Protein AF-0000000078798393 (afdb_homodimer)

Sequence (194 aa):
MDDMMKIHLLIDNERYPMTIRREDEQLYRDAAKQIDNKLNKYRSYYPDFSPARHWAMAALELAFENISMKDRNNTAPYQEKLKELTKEIEKQISNREMDDMMKIHLLIDNERYPMTIRREDEQLYRDAAKQIDNKLNKYRSYYPDFSPARHWAMAALELAFENISMKDRNNTAPYQEKLKELTKEIEKQISNRE

Solvent-accessible surface area (backbone atoms only — not comparable to full-atom values): 10490 Å² total; per-residue (Å²): 132,80,58,61,39,80,46,73,44,66,46,87,93,38,76,44,79,46,77,40,49,58,90,44,47,67,50,50,52,51,15,33,49,49,50,44,52,39,34,51,50,40,40,69,76,40,70,85,55,53,71,67,53,30,51,49,53,34,39,41,54,38,28,33,53,38,51,53,50,51,54,49,54,64,45,36,55,50,48,49,47,48,50,49,49,50,48,50,50,49,50,54,53,56,67,73,101,130,80,59,62,41,79,44,74,44,66,47,86,92,38,76,44,78,44,77,41,49,58,92,44,48,66,51,50,54,50,16,33,50,50,50,41,54,40,34,51,50,41,39,68,76,40,69,85,56,53,70,67,53,31,51,49,53,33,40,42,55,39,30,33,52,38,52,53,50,52,54,50,53,63,46,35,53,51,49,48,48,46,49,48,49,50,48,49,51,49,50,54,52,57,67,74,102

Radius of gyration: 22.03 Å; Cα contacts (8 Å, |Δi|>4): 167; chains: 2; bounding box: 60×67×40 Å

Foldseek 3Di:
DPQKDWDWAQAPNDTDIDIDGVVCVVVVNVVRVLLNVQLVVVCVVCVPDDSVVSNVRSVVVVVVVVVVVVVVVVCVVVVVVVVVVVVVVVVVVVVVD/DPQKDWDWAQAPNDTDIDIDGVVCVVVVNVVRVLLNVQLVVVCVVCVPDDSVVSNVRSVVVVVVVVVVVVVVVVCVVVVVVVVVVVVVVVVVVVVVD

Structure (mmCIF, N/CA/C/O backbone):
data_AF-0000000078798393-model_v1
#
loop_
_entity.id
_entity.type
_entity.pdbx_description
1 polymer 'Cell division protein ZapA'
#
loop_
_atom_site.group_PDB
_atom_site.id
_atom_site.type_symbol
_atom_site.label_atom_id
_atom_site.label_alt_id
_atom_site.label_comp_id
_atom_site.label_asym_id
_atom_site.label_entity_id
_atom_site.label_seq_id
_atom_site.pdbx_PDB_ins_code
_atom_site.Cartn_x
_atom_site.Cartn_y
_atom_site.Cartn_z
_atom_site.occupancy
_atom_site.B_iso_or_equiv
_atom_site.auth_seq_id
_atom_site.auth_comp_id
_atom_site.auth_asym_id
_atom_site.auth_atom_id
_atom_site.pdbx_PDB_model_num
ATOM 1 N N . MET A 1 1 ? 30.562 10.719 0.055 1 51.62 1 MET A N 1
ATOM 2 C CA . MET A 1 1 ? 30.344 9.367 0.57 1 51.62 1 MET A CA 1
ATOM 3 C C . MET A 1 1 ? 29.047 8.773 0.018 1 51.62 1 MET A C 1
ATOM 5 O O . MET A 1 1 ? 28.031 9.469 -0.076 1 51.62 1 MET A O 1
ATOM 9 N N . ASP A 1 2 ? 28.938 7.77 -0.915 1 65 2 ASP A N 1
ATOM 10 C CA . ASP A 1 2 ? 27.844 7.23 -1.727 1 65 2 ASP A CA 1
ATOM 11 C C . ASP A 1 2 ? 26.734 6.676 -0.848 1 65 2 ASP A C 1
ATOM 13 O O . ASP A 1 2 ? 26.922 5.68 -0.147 1 65 2 ASP A O 1
ATOM 17 N N . ASP A 1 3 ? 25.828 7.41 -0.351 1 89.38 3 ASP A N 1
ATOM 18 C CA . ASP A 1 3 ? 24.812 7.219 0.69 1 89.38 3 ASP A CA 1
ATOM 19 C C . ASP A 1 3 ? 23.797 6.164 0.275 1 89.38 3 ASP A C 1
ATOM 21 O O . ASP A 1 3 ? 22.781 5.98 0.95 1 89.38 3 ASP A O 1
ATOM 25 N N . MET A 1 4 ? 24.359 5.383 -0.864 1 91 4 MET A N 1
ATOM 26 C CA . MET A 1 4 ? 23.516 4.285 -1.309 1 91 4 MET A CA 1
ATOM 27 C C . MET A 1 4 ? 23.984 2.961 -0.711 1 91 4 MET A C 1
ATOM 29 O O . MET A 1 4 ? 25.172 2.75 -0.517 1 91 4 MET A O 1
ATOM 33 N N . MET A 1 5 ? 23.031 2.076 -0.391 1 94.94 5 MET A N 1
ATOM 34 C CA . MET A 1 5 ? 23.359 0.76 0.155 1 94.94 5 MET A CA 1
ATOM 35 C C . MET A 1 5 ? 22.453 -0.314 -0.442 1 94.94 5 MET A C 1
ATOM 37 O O . MET A 1 5 ? 21.297 -0.051 -0.758 1 94.94 5 MET A O 1
ATOM 41 N N . LYS A 1 6 ? 23.078 -1.476 -0.565 1 95.44 6 LYS A N 1
ATOM 42 C CA . LYS A 1 6 ? 22.312 -2.641 -0.986 1 95.44 6 LYS A CA 1
ATOM 43 C C . LYS A 1 6 ? 21.75 -3.391 0.216 1 95.44 6 LYS A C 1
ATOM 45 O O . LYS A 1 6 ? 22.453 -3.639 1.191 1 95.44 6 LYS A O 1
ATOM 50 N N . ILE A 1 7 ? 20.391 -3.691 0.136 1 96.31 7 ILE A N 1
ATOM 51 C CA . ILE A 1 7 ? 19.781 -4.465 1.21 1 96.31 7 ILE A CA 1
ATOM 52 C C . ILE A 1 7 ? 18.938 -5.59 0.619 1 96.31 7 ILE A C 1
ATOM 54 O O . ILE A 1 7 ? 18.672 -5.605 -0.585 1 96.31 7 ILE A O 1
ATOM 58 N N . HIS A 1 8 ? 18.688 -6.57 1.517 1 96.88 8 HIS A N 1
ATOM 59 C CA . HIS A 1 8 ? 17.75 -7.637 1.199 1 96.88 8 HIS A CA 1
ATOM 60 C C . HIS A 1 8 ? 16.516 -7.574 2.1 1 96.88 8 HIS A C 1
ATOM 62 O O . HIS A 1 8 ? 16.641 -7.691 3.322 1 96.88 8 HIS A O 1
ATOM 68 N N . LEU A 1 9 ? 15.367 -7.406 1.422 1 97.75 9 LEU A N 1
ATOM 69 C CA . LEU A 1 9 ? 14.125 -7.359 2.193 1 97.75 9 LEU A CA 1
ATOM 70 C C . LEU A 1 9 ? 13.414 -8.703 2.146 1 97.75 9 LEU A C 1
ATOM 72 O O . LEU A 1 9 ? 13.359 -9.352 1.098 1 97.75 9 LEU A O 1
ATOM 76 N N . LEU A 1 10 ? 12.992 -9.094 3.354 1 97.31 10 LEU A N 1
ATOM 77 C CA . LEU A 1 10 ? 12.164 -10.297 3.426 1 97.31 10 LEU A CA 1
ATOM 78 C C . LEU A 1 10 ? 10.688 -9.93 3.334 1 97.31 10 LEU A C 1
ATOM 80 O O . LEU A 1 10 ? 10.156 -9.242 4.207 1 97.31 10 LEU A O 1
ATOM 84 N N . ILE A 1 11 ? 10.062 -10.359 2.229 1 97.69 11 ILE A N 1
ATOM 85 C CA . ILE A 1 11 ? 8.633 -10.141 2.045 1 97.69 11 ILE A CA 1
ATOM 86 C C . ILE A 1 11 ? 7.953 -11.445 1.633 1 97.69 11 ILE A C 1
ATOM 88 O O . ILE A 1 11 ? 8.297 -12.031 0.604 1 97.69 11 ILE A O 1
ATOM 92 N N . ASP A 1 12 ? 6.922 -11.805 2.459 1 96.75 12 ASP A N 1
ATOM 93 C CA . ASP A 1 12 ? 6.184 -13.039 2.195 1 96.75 12 ASP A CA 1
ATOM 94 C C . ASP A 1 12 ? 7.133 -14.211 1.968 1 96.75 12 ASP A C 1
ATOM 96 O O . ASP A 1 12 ? 7.012 -14.93 0.975 1 96.75 12 ASP A O 1
ATOM 100 N N . ASN A 1 13 ? 8.125 -14.383 2.789 1 94 13 ASN A N 1
ATOM 101 C CA . ASN A 1 13 ? 9.062 -15.5 2.861 1 94 13 ASN A CA 1
ATOM 102 C C . ASN A 1 13 ? 10.008 -15.508 1.67 1 94 13 ASN A C 1
ATOM 104 O O . ASN A 1 13 ? 10.594 -16.547 1.347 1 94 13 ASN A O 1
ATOM 108 N N . GLU A 1 14 ? 10.133 -14.438 0.92 1 95.19 14 GLU A N 1
ATOM 109 C CA . GLU A 1 14 ? 11.062 -14.281 -0.189 1 95.19 14 GLU A CA 1
ATOM 110 C C . GLU A 1 14 ? 11.969 -13.07 0.019 1 95.19 14 GLU A C 1
ATOM 112 O O . GLU A 1 14 ? 11.523 -12.031 0.513 1 95.19 14 GLU A O 1
ATOM 117 N N . ARG A 1 15 ? 13.211 -13.258 -0.363 1 95.69 15 ARG A N 1
ATOM 118 C CA . ARG A 1 15 ? 14.18 -12.18 -0.212 1 95.69 15 ARG A CA 1
ATOM 119 C C . ARG A 1 15 ? 14.297 -11.359 -1.493 1 95.69 15 ARG A C 1
ATOM 121 O O . ARG A 1 15 ? 14.414 -11.914 -2.586 1 95.69 15 ARG A O 1
ATOM 128 N N . TYR A 1 16 ? 14.227 -10.031 -1.371 1 93.44 16 TYR A N 1
ATOM 129 C CA . TYR A 1 16 ? 14.289 -9.102 -2.492 1 93.44 16 TYR A CA 1
ATOM 130 C C . TYR A 1 16 ? 15.469 -8.148 -2.352 1 93.44 16 TYR A C 1
ATOM 132 O O . TYR A 1 16 ? 15.484 -7.301 -1.452 1 93.44 16 TYR A O 1
ATOM 140 N N . PRO A 1 17 ? 16.438 -8.305 -3.225 1 94.44 17 PRO A N 1
ATOM 141 C CA . PRO A 1 17 ? 17.547 -7.352 -3.188 1 94.44 17 PRO A CA 1
ATOM 142 C C . PRO A 1 17 ? 17.172 -5.992 -3.775 1 94.44 17 PRO A C 1
ATOM 144 O O . PRO A 1 17 ? 16.469 -5.926 -4.781 1 94.44 17 PRO A O 1
ATOM 147 N N . MET A 1 18 ? 17.562 -4.961 -2.98 1 93.88 18 MET A N 1
ATOM 148 C CA . MET A 1 18 ? 17.312 -3.627 -3.525 1 93.88 18 MET A CA 1
ATOM 149 C C . MET A 1 18 ? 18.375 -2.643 -3.037 1 93.88 18 MET A C 1
ATOM 151 O O . MET A 1 18 ? 18.969 -2.832 -1.97 1 93.88 18 MET A O 1
ATOM 155 N N . THR A 1 19 ? 18.672 -1.671 -3.932 1 95.31 19 THR A N 1
ATOM 156 C CA . THR A 1 19 ? 19.578 -0.583 -3.582 1 95.31 19 THR A CA 1
ATOM 157 C C . THR A 1 19 ? 18.797 0.642 -3.115 1 95.31 19 THR A C 1
ATOM 159 O O . THR A 1 19 ? 17.875 1.093 -3.795 1 95.31 19 THR A O 1
ATOM 162 N N . ILE A 1 20 ? 19.141 1.143 -1.922 1 94.31 20 ILE A N 1
ATOM 163 C CA . ILE A 1 20 ? 18.406 2.271 -1.36 1 94.31 20 ILE A CA 1
ATOM 164 C C . ILE A 1 20 ? 19.391 3.264 -0.737 1 94.31 20 ILE A C 1
ATOM 166 O O . ILE A 1 20 ? 20.578 2.971 -0.6 1 94.31 20 ILE A O 1
ATOM 170 N N . ARG A 1 21 ? 18.828 4.48 -0.421 1 94.5 21 ARG A N 1
ATOM 171 C CA . ARG A 1 21 ? 19.578 5.391 0.443 1 94.5 21 ARG A CA 1
ATOM 172 C C . ARG A 1 21 ? 19.625 4.867 1.874 1 94.5 21 ARG A C 1
ATOM 174 O O . ARG A 1 21 ? 18.625 4.359 2.393 1 94.5 21 ARG A O 1
ATOM 181 N N . ARG A 1 22 ? 20.734 5.035 2.471 1 94.94 22 ARG A N 1
ATOM 182 C CA . ARG A 1 22 ? 20.969 4.535 3.822 1 94.94 22 ARG A CA 1
ATOM 183 C C . ARG A 1 22 ? 19.953 5.117 4.801 1 94.94 22 ARG A C 1
ATOM 185 O O . ARG A 1 22 ? 19.5 4.426 5.715 1 94.94 22 ARG A O 1
ATOM 192 N N . GLU A 1 23 ? 19.562 6.363 4.602 1 91.62 23 GLU A N 1
ATOM 193 C CA . GLU A 1 23 ? 18.672 7.062 5.52 1 91.62 23 GLU A CA 1
ATOM 194 C C . GLU A 1 23 ? 17.25 6.508 5.434 1 91.62 23 GLU A C 1
ATOM 196 O O . GLU A 1 23 ? 16.438 6.711 6.34 1 91.62 23 GLU A O 1
ATOM 201 N N . ASP A 1 24 ? 17 5.66 4.379 1 94.12 24 ASP A N 1
ATOM 202 C CA . ASP A 1 24 ? 15.656 5.145 4.164 1 94.12 24 ASP A CA 1
ATOM 203 C C . ASP A 1 24 ? 15.539 3.695 4.633 1 94.12 24 ASP A C 1
ATOM 205 O O . ASP A 1 24 ? 14.461 3.098 4.562 1 94.12 24 ASP A O 1
ATOM 209 N N . GLU A 1 25 ? 16.609 3.145 5.109 1 95.75 25 GLU A N 1
ATOM 210 C CA . GLU A 1 25 ? 16.641 1.719 5.418 1 95.75 25 GLU A CA 1
ATOM 211 C C . GLU A 1 25 ? 15.523 1.337 6.391 1 95.75 25 GLU A C 1
ATOM 213 O O . GLU A 1 25 ? 14.797 0.367 6.164 1 95.75 25 GLU A O 1
ATOM 218 N N . GLN A 1 26 ? 15.422 2.115 7.477 1 95.94 26 GLN A N 1
ATOM 219 C CA . GLN A 1 26 ? 14.414 1.786 8.477 1 95.94 26 GLN A CA 1
ATOM 220 C C . GLN A 1 26 ? 13.008 1.867 7.895 1 95.94 26 GLN A C 1
ATOM 222 O O . GLN A 1 26 ? 12.148 1.041 8.211 1 95.94 26 GLN A O 1
ATOM 227 N N . LEU A 1 27 ? 12.75 2.811 7.016 1 95.44 27 LEU A N 1
ATOM 228 C CA . LEU A 1 27 ? 11.445 2.971 6.383 1 95.44 27 LEU A CA 1
ATOM 229 C C . LEU A 1 27 ? 11.109 1.761 5.52 1 95.44 27 LEU A C 1
ATOM 231 O O . LEU A 1 27 ? 9.977 1.271 5.543 1 95.44 27 LEU A O 1
ATOM 235 N N . TYR A 1 28 ? 12.047 1.197 4.801 1 97.06 28 TYR A N 1
ATOM 236 C CA . TYR A 1 28 ? 11.828 0.036 3.945 1 97.06 28 TYR A CA 1
ATOM 237 C C . TYR A 1 28 ? 11.578 -1.216 4.777 1 97.06 28 TYR A C 1
ATOM 239 O O . TYR A 1 28 ? 10.758 -2.059 4.414 1 97.06 28 TYR A O 1
ATOM 247 N N . ARG A 1 29 ? 12.297 -1.347 5.836 1 97.94 29 ARG A N 1
ATOM 248 C CA . ARG A 1 29 ? 12.109 -2.5 6.711 1 97.94 29 ARG A CA 1
ATOM 249 C C . ARG A 1 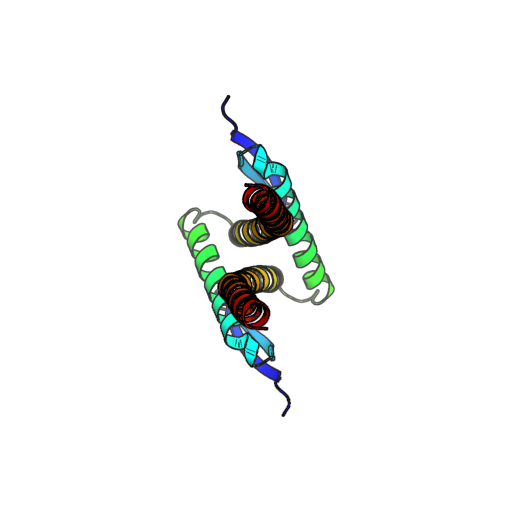29 ? 10.734 -2.465 7.375 1 97.94 29 ARG A C 1
ATOM 251 O O . ARG A 1 29 ? 10.07 -3.498 7.496 1 97.94 29 ARG A O 1
ATOM 258 N N . ASP A 1 30 ? 10.359 -1.293 7.762 1 97.62 30 ASP A N 1
ATOM 259 C CA . ASP A 1 30 ? 9.023 -1.128 8.336 1 97.62 30 ASP A CA 1
ATOM 260 C C . ASP A 1 30 ? 7.941 -1.411 7.293 1 97.62 30 ASP A C 1
ATOM 262 O O . ASP A 1 30 ? 6.898 -1.98 7.613 1 97.62 30 ASP A O 1
ATOM 266 N N . ALA A 1 31 ? 8.211 -0.95 6.109 1 97.81 31 ALA A N 1
ATOM 267 C CA . ALA A 1 31 ? 7.293 -1.21 5.008 1 97.81 31 ALA A CA 1
ATOM 268 C C . ALA A 1 31 ? 7.125 -2.709 4.773 1 97.81 31 ALA A C 1
ATOM 270 O O . ALA A 1 31 ? 6 -3.201 4.656 1 97.81 31 ALA A O 1
ATOM 271 N N . ALA A 1 32 ? 8.234 -3.436 4.719 1 98.19 32 ALA A N 1
ATOM 272 C CA . ALA A 1 32 ? 8.188 -4.883 4.535 1 98.19 32 ALA A CA 1
ATOM 273 C C . ALA A 1 32 ? 7.41 -5.555 5.66 1 98.19 32 ALA A C 1
ATOM 275 O O . ALA A 1 32 ? 6.594 -6.449 5.414 1 98.19 32 ALA A O 1
ATOM 276 N N . LYS A 1 33 ? 7.688 -5.094 6.836 1 97.94 33 LYS A N 1
ATOM 277 C CA . LYS A 1 33 ? 6.988 -5.633 8 1 97.94 33 LYS A CA 1
ATOM 278 C C . LYS A 1 33 ? 5.488 -5.379 7.902 1 97.94 33 LYS A C 1
ATOM 280 O O . LYS A 1 33 ? 4.684 -6.25 8.234 1 97.94 33 LYS A O 1
ATOM 285 N N . GLN A 1 34 ? 5.094 -4.215 7.504 1 98.19 34 GLN A N 1
ATOM 286 C CA . GLN A 1 34 ? 3.688 -3.865 7.352 1 98.19 34 GLN A CA 1
ATOM 287 C C . GLN A 1 34 ? 2.998 -4.781 6.344 1 98.19 34 GLN A C 1
ATOM 289 O O . GLN A 1 34 ? 1.862 -5.207 6.559 1 98.19 34 GLN A O 1
ATOM 294 N N . ILE A 1 35 ? 3.645 -5.012 5.262 1 98.75 35 ILE A N 1
ATOM 295 C CA . ILE A 1 35 ? 3.1 -5.902 4.242 1 98.75 35 ILE A CA 1
ATOM 296 C C . ILE A 1 35 ? 2.857 -7.285 4.84 1 98.75 35 ILE A C 1
ATOM 298 O O . ILE A 1 35 ? 1.772 -7.852 4.691 1 98.75 35 ILE A O 1
ATOM 302 N N . ASP A 1 36 ? 3.863 -7.809 5.547 1 98.31 36 ASP A N 1
ATOM 303 C CA . ASP A 1 36 ? 3.752 -9.133 6.145 1 98.31 36 ASP A CA 1
ATOM 304 C C . ASP A 1 36 ? 2.594 -9.195 7.137 1 98.31 36 ASP A C 1
ATOM 306 O O . ASP A 1 36 ? 1.848 -10.172 7.172 1 98.31 36 ASP A O 1
ATOM 310 N N . ASN A 1 37 ? 2.539 -8.18 7.934 1 98.25 37 ASN A N 1
ATOM 311 C CA . ASN A 1 37 ? 1.451 -8.117 8.906 1 98.25 37 ASN A CA 1
ATOM 312 C C . ASN A 1 37 ? 0.087 -8.164 8.227 1 98.25 37 ASN A C 1
ATOM 314 O O . ASN A 1 37 ? -0.8 -8.906 8.648 1 98.25 37 ASN A O 1
ATOM 318 N N . LYS A 1 38 ? -0.082 -7.383 7.156 1 97.94 38 LYS A N 1
ATOM 319 C CA . LYS A 1 38 ? -1.369 -7.301 6.473 1 97.94 38 LYS A CA 1
ATOM 320 C C . LYS A 1 38 ? -1.669 -8.586 5.711 1 97.94 38 LYS A C 1
ATOM 322 O O . LYS A 1 38 ? -2.805 -9.07 5.711 1 97.94 38 LYS A O 1
ATOM 327 N N . LEU A 1 39 ? -0.675 -9.125 5.051 1 98.5 39 LEU A N 1
ATOM 328 C CA . LEU A 1 39 ? -0.863 -10.398 4.371 1 98.5 39 LEU A CA 1
ATOM 329 C C . LEU A 1 39 ? -1.3 -11.477 5.355 1 98.5 39 LEU A C 1
ATOM 331 O O . LEU A 1 39 ? -2.252 -12.219 5.09 1 98.5 39 LEU A O 1
ATOM 335 N N . ASN A 1 40 ? -0.583 -11.594 6.465 1 98.19 40 ASN A N 1
ATOM 336 C CA . ASN A 1 40 ? -0.896 -12.609 7.465 1 98.19 40 ASN A CA 1
ATOM 337 C C . ASN A 1 40 ? -2.295 -12.414 8.047 1 98.19 40 ASN A C 1
ATOM 339 O O . ASN A 1 40 ? -2.992 -13.383 8.336 1 98.19 40 ASN A O 1
ATOM 343 N N . LYS A 1 41 ? -2.674 -11.172 8.258 1 97.88 41 LYS A N 1
ATOM 344 C CA . LYS A 1 41 ? -4.02 -10.844 8.719 1 97.88 41 LYS A CA 1
ATOM 345 C C . LYS A 1 41 ? -5.078 -11.422 7.781 1 97.88 41 LYS A C 1
ATOM 347 O O . LYS A 1 41 ? -6 -12.102 8.234 1 97.88 41 LYS A O 1
ATOM 352 N N . TYR A 1 42 ? -4.957 -11.18 6.52 1 97.44 42 TYR A N 1
ATOM 353 C CA . TYR A 1 42 ? -5.969 -11.602 5.559 1 97.44 42 TYR A CA 1
ATOM 354 C C . TYR A 1 42 ? -5.902 -13.109 5.328 1 97.44 42 TYR A C 1
ATOM 356 O O . TYR A 1 42 ? -6.93 -13.758 5.094 1 97.44 42 TYR A O 1
ATOM 364 N N . ARG A 1 43 ? -4.703 -13.695 5.438 1 98.06 43 ARG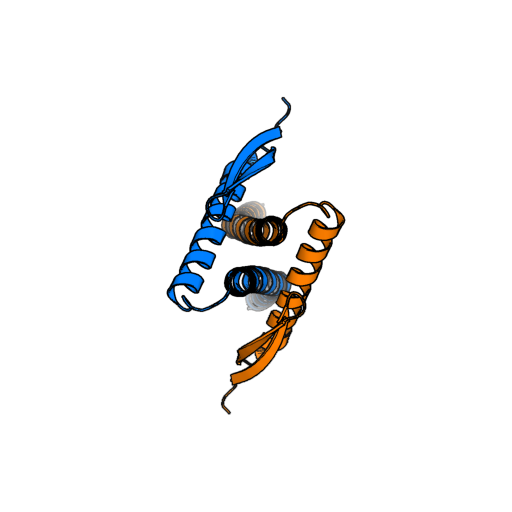 A N 1
ATOM 365 C CA . ARG A 1 43 ? -4.59 -15.148 5.391 1 98.06 43 ARG A CA 1
ATOM 366 C C . ARG A 1 43 ? -5.324 -15.797 6.562 1 98.06 43 ARG A C 1
ATOM 368 O O . ARG A 1 43 ? -5.93 -16.859 6.414 1 98.06 43 ARG A O 1
ATOM 375 N N . SER A 1 44 ? -5.227 -15.18 7.664 1 97.81 44 SER A N 1
ATOM 376 C CA . SER A 1 44 ? -5.887 -15.695 8.859 1 97.81 44 SER A CA 1
ATOM 377 C C . SER A 1 44 ? -7.402 -15.57 8.75 1 97.81 44 SER A C 1
ATOM 379 O O . SER A 1 44 ? -8.141 -16.469 9.18 1 97.81 44 SER A O 1
ATOM 381 N N . TYR A 1 45 ? -7.918 -14.469 8.18 1 95.25 45 TYR A N 1
ATOM 382 C CA . TYR A 1 45 ? -9.344 -14.211 8.062 1 95.25 45 TYR A CA 1
ATOM 383 C C . TYR A 1 45 ? -9.969 -15.055 6.953 1 95.25 45 TYR A C 1
ATOM 385 O O . TYR A 1 45 ? -11.117 -15.477 7.055 1 95.25 45 TYR A O 1
ATOM 393 N N . TYR A 1 46 ? -9.164 -15.195 5.957 1 96 46 TYR A N 1
ATOM 394 C CA . TYR A 1 46 ? -9.664 -15.859 4.762 1 96 46 TYR A CA 1
ATOM 395 C C . TYR A 1 46 ? -8.695 -16.938 4.285 1 96 46 TYR A C 1
ATOM 397 O O . TYR A 1 46 ? -8.133 -16.828 3.188 1 96 46 TYR A O 1
ATOM 405 N N . PRO A 1 47 ? -8.594 -18.047 5.098 1 96.94 47 PRO A N 1
ATOM 406 C CA . PRO A 1 47 ? -7.602 -19.078 4.77 1 96.94 47 PRO A CA 1
ATOM 407 C C . PRO A 1 47 ? -7.883 -19.766 3.436 1 96.94 47 PRO A C 1
ATOM 409 O O . PRO A 1 47 ? -6.973 -20.312 2.818 1 96.94 47 PRO A O 1
ATOM 412 N N . ASP A 1 48 ? -9.078 -19.703 2.906 1 96.88 48 ASP A N 1
ATOM 413 C CA . ASP A 1 48 ? -9.453 -20.438 1.701 1 96.88 48 ASP A CA 1
ATOM 414 C C . ASP A 1 48 ? -9.266 -19.562 0.455 1 96.88 48 ASP A C 1
ATOM 416 O O . ASP A 1 48 ? -9.438 -20.047 -0.668 1 96.88 48 ASP A O 1
ATOM 420 N N . PHE A 1 49 ? -8.93 -18.328 0.592 1 94.38 49 PHE A N 1
ATOM 421 C CA . PHE A 1 49 ? -8.695 -17.453 -0.548 1 94.38 49 PHE A CA 1
ATOM 422 C C . PHE A 1 49 ? -7.398 -17.812 -1.258 1 94.38 49 PHE A C 1
ATOM 424 O O . PHE A 1 49 ? -6.512 -18.438 -0.665 1 94.38 49 PHE A O 1
ATOM 431 N N . SER A 1 50 ? -7.348 -17.422 -2.488 1 96.12 50 SER A N 1
ATOM 432 C CA . SER A 1 50 ? -6.113 -17.578 -3.25 1 96.12 50 SER A CA 1
ATOM 433 C C . SER A 1 50 ? -5.051 -16.578 -2.801 1 96.12 50 SER A C 1
ATOM 435 O O . SER A 1 50 ? -5.375 -15.531 -2.236 1 96.12 50 SER A O 1
ATOM 437 N N . PRO A 1 51 ? -3.752 -16.844 -3.07 1 96 51 PRO A N 1
ATOM 438 C CA . PRO A 1 51 ? -2.686 -15.883 -2.768 1 96 51 PRO A CA 1
ATOM 439 C C . PRO A 1 51 ? -2.916 -14.516 -3.412 1 96 51 PRO A C 1
ATOM 441 O O . PRO A 1 51 ? -2.688 -13.484 -2.777 1 96 51 PRO A O 1
ATOM 444 N N . ALA A 1 52 ? -3.445 -14.617 -4.578 1 95.31 52 ALA A N 1
ATOM 445 C CA . ALA A 1 52 ? -3.717 -13.359 -5.277 1 95.31 52 ALA A CA 1
ATOM 446 C C . ALA A 1 52 ? -4.734 -12.516 -4.52 1 95.31 52 ALA A C 1
ATOM 448 O O . ALA A 1 52 ? -4.602 -11.289 -4.438 1 95.31 52 ALA A O 1
ATOM 449 N N . ARG A 1 53 ? -5.719 -13.125 -3.949 1 96.69 53 ARG A N 1
ATOM 450 C CA . ARG A 1 53 ? -6.746 -12.414 -3.199 1 96.69 53 ARG A CA 1
ATOM 451 C C . ARG A 1 53 ? -6.18 -11.828 -1.909 1 96.69 53 ARG A C 1
ATOM 453 O O . ARG A 1 53 ? -6.516 -10.703 -1.531 1 96.69 53 ARG A O 1
ATOM 460 N N . HIS A 1 54 ? -5.34 -12.594 -1.29 1 98 54 HIS A N 1
ATOM 461 C CA . HIS A 1 54 ? -4.695 -12.078 -0.089 1 98 54 HIS A CA 1
ATOM 462 C C . HIS A 1 54 ? -3.875 -10.828 -0.4 1 98 54 HIS A C 1
ATOM 464 O O . HIS A 1 54 ? -3.938 -9.844 0.335 1 98 54 HIS A O 1
ATOM 470 N N . TRP A 1 55 ? -3.076 -10.867 -1.482 1 98.38 55 TRP A N 1
ATOM 471 C CA . TRP A 1 55 ? -2.277 -9.719 -1.9 1 98.38 55 TRP A CA 1
ATOM 472 C C . TRP A 1 55 ? -3.168 -8.516 -2.217 1 98.38 55 TRP A C 1
ATOM 474 O O . TRP A 1 55 ? -2.865 -7.391 -1.822 1 98.38 55 TRP A O 1
ATOM 484 N N . ALA A 1 56 ? -4.293 -8.844 -2.895 1 98.12 56 ALA A N 1
ATOM 485 C CA . ALA A 1 56 ? -5.191 -7.766 -3.303 1 98.12 56 ALA A CA 1
ATOM 486 C C . ALA A 1 56 ? -5.785 -7.055 -2.088 1 98.12 56 ALA A C 1
ATOM 488 O O . ALA A 1 56 ? -5.848 -5.824 -2.049 1 98.12 56 ALA A O 1
ATOM 489 N N . MET A 1 57 ? -6.203 -7.828 -1.134 1 97.75 57 MET A N 1
ATOM 490 C CA . MET A 1 57 ? -6.809 -7.266 0.067 1 97.75 57 MET A CA 1
ATOM 491 C C . MET A 1 57 ? -5.793 -6.453 0.861 1 97.75 57 MET A C 1
ATOM 493 O O . MET A 1 57 ? -6.094 -5.352 1.322 1 97.75 57 MET A O 1
ATOM 497 N N . ALA A 1 58 ? -4.586 -6.973 1.023 1 98.38 58 ALA A N 1
ATOM 498 C CA . ALA A 1 58 ? -3.521 -6.25 1.716 1 98.38 58 ALA A CA 1
ATOM 499 C C . ALA A 1 58 ? -3.158 -4.965 0.978 1 98.38 58 ALA A C 1
ATOM 501 O O . ALA A 1 58 ? -3.018 -3.908 1.594 1 98.38 58 ALA A O 1
ATOM 502 N N . ALA A 1 59 ? -3.004 -5.086 -0.322 1 98.75 59 ALA A N 1
ATOM 503 C CA . ALA A 1 59 ? -2.67 -3.932 -1.153 1 98.75 59 ALA A CA 1
ATOM 504 C C . ALA A 1 59 ? -3.764 -2.869 -1.083 1 98.75 59 ALA A C 1
ATOM 506 O O . ALA A 1 59 ? -3.473 -1.672 -1.047 1 98.75 59 ALA A O 1
ATOM 507 N N . LEU A 1 60 ? -5.051 -3.309 -1.06 1 98.38 60 LEU A N 1
ATOM 508 C CA . LEU A 1 60 ? -6.168 -2.373 -0.977 1 98.38 60 LEU A CA 1
ATOM 509 C C . LEU A 1 60 ? -6.125 -1.59 0.33 1 98.38 60 LEU A C 1
ATOM 511 O O . LEU A 1 60 ? -6.355 -0.378 0.34 1 98.38 60 LEU A O 1
ATOM 515 N N . GLU A 1 61 ? -5.871 -2.301 1.385 1 97.88 61 GLU A N 1
ATOM 516 C CA . GLU A 1 61 ? -5.762 -1.611 2.668 1 97.88 61 GLU A CA 1
ATOM 517 C C . GLU A 1 61 ? -4.633 -0.584 2.645 1 97.88 61 GLU A C 1
ATOM 519 O O . GLU A 1 61 ? -4.797 0.536 3.133 1 97.88 61 GLU A O 1
ATOM 524 N N . LEU A 1 62 ? -3.455 -0.939 2.09 1 98.31 62 LEU A N 1
ATOM 525 C CA . LEU A 1 62 ? -2.316 -0.033 1.997 1 98.31 62 LEU A CA 1
ATOM 526 C C . LEU A 1 62 ? -2.65 1.173 1.126 1 98.31 62 LEU A C 1
ATOM 528 O O . LEU A 1 62 ? -2.355 2.312 1.495 1 98.31 62 LEU A O 1
ATOM 532 N N . ALA A 1 63 ? -3.24 0.945 -0.018 1 98.19 63 ALA A N 1
ATOM 533 C CA . ALA A 1 63 ? -3.578 2 -0.969 1 98.19 63 ALA A CA 1
ATOM 534 C C . ALA A 1 63 ? -4.633 2.939 -0.395 1 98.19 63 ALA A C 1
ATOM 536 O O . ALA A 1 63 ? -4.547 4.16 -0.56 1 98.19 63 ALA A O 1
ATOM 537 N N . PHE A 1 64 ? -5.625 2.365 0.278 1 97.5 64 PHE A N 1
ATOM 538 C CA . PHE A 1 64 ? -6.668 3.174 0.899 1 97.5 64 PHE A CA 1
ATOM 539 C C . PHE A 1 64 ? -6.074 4.105 1.95 1 97.5 64 PHE A C 1
ATOM 541 O O . PHE A 1 64 ? -6.426 5.285 2.012 1 97.5 64 PHE A O 1
ATOM 548 N N . GLU A 1 65 ? -5.152 3.586 2.768 1 95.81 65 GLU A N 1
ATOM 549 C CA . GLU A 1 65 ? -4.473 4.391 3.777 1 95.81 65 GLU A CA 1
ATOM 550 C C . GLU A 1 65 ? -3.697 5.539 3.137 1 95.81 65 GLU A C 1
ATOM 552 O O . GLU A 1 65 ? -3.732 6.668 3.627 1 95.81 65 GLU A O 1
ATOM 557 N N . ASN A 1 66 ? -3.002 5.219 2.08 1 94.69 66 ASN A N 1
ATOM 558 C CA . ASN A 1 66 ? -2.225 6.219 1.358 1 94.69 66 ASN A CA 1
ATOM 559 C C . ASN A 1 66 ? -3.105 7.359 0.854 1 94.69 66 ASN A C 1
ATOM 561 O O . ASN A 1 66 ? -2.805 8.531 1.087 1 94.69 66 ASN A O 1
ATOM 565 N N . ILE A 1 67 ? -4.207 7.016 0.201 1 94.25 67 ILE A N 1
ATOM 566 C CA . ILE A 1 67 ? -5.066 8 -0.45 1 94.25 67 ILE A CA 1
ATOM 567 C C . ILE A 1 67 ? -5.797 8.828 0.606 1 94.25 67 ILE A C 1
ATOM 569 O O . ILE A 1 67 ? -5.969 10.039 0.446 1 94.25 67 ILE A O 1
ATOM 573 N N . SER A 1 68 ? -6.246 8.125 1.651 1 92.31 68 SER A N 1
ATOM 574 C CA . SER A 1 68 ? -6.949 8.805 2.73 1 92.31 68 SER A CA 1
ATOM 575 C C . SER A 1 68 ? -6.055 9.844 3.404 1 92.31 68 SER A C 1
ATOM 577 O O . SER A 1 68 ? -6.508 10.938 3.734 1 92.31 68 SER A O 1
ATOM 579 N N . MET A 1 69 ? -4.773 9.555 3.564 1 89.5 69 MET A N 1
ATOM 580 C CA . MET A 1 69 ? -3.824 10.477 4.18 1 89.5 69 MET A CA 1
ATOM 581 C C . MET A 1 69 ? -3.543 11.656 3.264 1 89.5 69 MET A C 1
ATOM 583 O O . MET A 1 69 ? -3.412 12.789 3.729 1 89.5 69 MET A O 1
ATOM 587 N N . LYS A 1 70 ? -3.428 11.406 2.037 1 86.69 70 LYS A N 1
ATOM 588 C CA . LYS A 1 70 ? -3.195 12.477 1.073 1 86.69 70 LYS A CA 1
ATOM 589 C C . LYS A 1 70 ? -4.383 13.438 1.022 1 86.69 70 LYS A C 1
ATOM 591 O O . LYS A 1 70 ? -4.199 14.648 0.899 1 86.69 70 LYS A O 1
ATOM 596 N N . ASP A 1 71 ? -5.539 12.82 1.066 1 82.62 71 ASP A N 1
ATOM 597 C CA . ASP A 1 71 ? -6.766 13.617 1.057 1 82.62 71 ASP A CA 1
ATOM 598 C C . ASP A 1 71 ? -6.852 14.508 2.295 1 82.62 71 ASP A C 1
ATOM 600 O O . ASP A 1 71 ? -7.254 15.664 2.201 1 82.62 71 ASP A O 1
ATOM 604 N N . ARG A 1 72 ? -6.465 14.055 3.439 1 78.25 72 ARG A N 1
ATOM 605 C CA . ARG A 1 72 ? -6.473 14.797 4.695 1 78.25 72 ARG A CA 1
ATOM 606 C C . ARG A 1 72 ? -5.434 15.914 4.68 1 78.25 72 ARG A C 1
ATOM 608 O O . ARG A 1 72 ? -5.676 17 5.199 1 78.25 72 ARG A O 1
ATOM 615 N N . ASN A 1 73 ? -4.297 15.57 4.121 1 73 73 ASN A N 1
ATOM 616 C CA . ASN A 1 73 ? -3.227 16.562 4.043 1 73 73 ASN A CA 1
ATOM 617 C C . ASN A 1 73 ? -3.576 17.688 3.08 1 73 73 ASN A C 1
ATOM 619 O O . ASN A 1 73 ? -3.113 18.828 3.246 1 73 73 ASN A O 1
ATOM 623 N N . ASN A 1 74 ? -4.258 17.297 2.072 1 66.5 74 ASN A N 1
ATOM 624 C CA . ASN A 1 74 ? -4.715 18.312 1.138 1 66.5 74 ASN A CA 1
ATOM 625 C C . ASN A 1 74 ? -5.758 19.234 1.773 1 66.5 74 ASN A C 1
ATOM 627 O O . ASN A 1 74 ? -5.906 20.391 1.367 1 66.5 74 ASN A O 1
ATOM 631 N N . THR A 1 75 ? -6.441 18.656 2.658 1 59.91 75 THR A N 1
ATOM 632 C CA . THR A 1 75 ? -7.445 19.469 3.334 1 59.91 75 THR A CA 1
ATOM 633 C C . THR A 1 75 ? -6.836 20.203 4.523 1 59.91 75 THR A C 1
ATOM 635 O O . THR A 1 75 ? -7.395 21.188 5.004 1 59.91 75 THR A O 1
ATOM 638 N N . ALA A 1 76 ? -5.645 19.734 4.957 1 57.34 76 ALA A N 1
ATOM 639 C CA . ALA A 1 76 ? -4.953 20.281 6.117 1 57.34 76 ALA A CA 1
ATOM 640 C C . ALA A 1 76 ? -4.516 21.719 5.863 1 57.34 76 ALA A C 1
ATOM 642 O O . ALA A 1 76 ? -4.703 22.594 6.711 1 57.34 76 ALA A O 1
ATOM 643 N N . PRO A 1 77 ? -3.871 21.891 4.719 1 53.72 77 PRO A N 1
ATOM 644 C CA . PRO A 1 77 ? -3.561 23.312 4.512 1 53.72 77 PRO A CA 1
ATOM 645 C C . PRO A 1 77 ? -4.793 24.203 4.613 1 53.72 77 PRO A C 1
ATOM 647 O O . PRO A 1 77 ? -4.715 25.312 5.156 1 53.72 77 PRO A O 1
ATOM 650 N N . TYR A 1 78 ? -5.793 23.641 4.133 1 49.22 78 TYR A N 1
ATOM 651 C CA . TYR A 1 78 ? -7.031 24.422 4.211 1 49.22 78 TYR A CA 1
ATOM 652 C C . TYR A 1 78 ? -7.477 24.578 5.66 1 49.22 78 TYR A C 1
ATOM 654 O O . TYR A 1 78 ? -7.895 25.672 6.066 1 49.22 78 TYR A O 1
ATOM 662 N N . GLN A 1 79 ? -7.359 23.484 6.328 1 52.09 79 GLN A N 1
ATOM 663 C CA . GLN A 1 79 ? -7.707 23.609 7.738 1 52.09 79 GLN A CA 1
ATOM 664 C C . GLN A 1 79 ? -6.707 24.5 8.477 1 52.09 79 GLN A C 1
ATOM 666 O O . GLN A 1 79 ? -7.086 25.281 9.336 1 52.09 79 GLN A O 1
ATOM 671 N N . GLU A 1 80 ? -5.512 24.297 8.016 1 53.09 80 GLU A N 1
ATOM 672 C CA . GLU A 1 80 ? -4.488 25.156 8.602 1 53.09 80 GLU A CA 1
ATOM 673 C C . GLU A 1 80 ? -4.688 26.609 8.195 1 53.09 80 GLU A C 1
ATOM 675 O O . GLU A 1 80 ? -4.531 27.516 9.023 1 53.09 80 GLU A O 1
ATOM 680 N N . LYS A 1 81 ? -4.941 26.812 6.918 1 53.25 81 LYS A N 1
ATOM 681 C CA . LYS A 1 81 ? -5.242 28.156 6.465 1 53.25 81 LYS A CA 1
ATOM 682 C C . LYS A 1 81 ? -6.516 28.688 7.125 1 53.25 81 LYS A C 1
ATOM 684 O O . LYS A 1 81 ? -6.578 29.859 7.516 1 53.25 81 LYS A O 1
ATOM 689 N N . LEU A 1 82 ? -7.508 27.859 7.277 1 52.03 82 LEU A N 1
ATOM 690 C CA . LEU A 1 82 ? -8.734 28.234 7.969 1 52.03 82 LEU A CA 1
ATOM 691 C C . LEU A 1 82 ? -8.453 28.578 9.43 1 52.03 82 LEU A C 1
ATOM 693 O O . LEU A 1 82 ? -8.992 29.547 9.961 1 52.03 82 LEU A O 1
ATOM 697 N N . LYS A 1 83 ? -7.633 27.75 9.984 1 55.25 83 LYS A N 1
ATOM 698 C CA . LYS A 1 83 ? -7.211 28.031 11.359 1 55.25 83 LYS A CA 1
ATOM 699 C C . LYS A 1 83 ? -6.406 29.328 11.438 1 55.25 83 LYS A C 1
ATOM 701 O O . LYS A 1 83 ? -6.594 30.125 12.359 1 55.25 83 LYS A O 1
ATOM 706 N N . GLU A 1 84 ? -5.605 29.5 10.469 1 53.84 84 GLU A N 1
ATOM 707 C CA . GLU A 1 84 ? -4.844 30.75 10.406 1 53.84 84 GLU A CA 1
ATOM 708 C C . GLU A 1 84 ? -5.766 31.953 10.203 1 53.84 84 GLU A C 1
ATOM 710 O O . GLU A 1 84 ? -5.578 33 10.82 1 53.84 84 GLU A O 1
ATOM 715 N N . LEU A 1 85 ? -6.707 31.812 9.305 1 51.72 85 LEU A N 1
ATOM 716 C CA . LEU A 1 85 ? -7.688 32.844 9.031 1 51.72 85 LEU A CA 1
ATOM 717 C C . LEU A 1 85 ? -8.539 33.125 10.258 1 51.72 85 LEU A C 1
ATOM 719 O O . LEU A 1 85 ? -8.797 34.281 10.586 1 51.72 85 LEU A O 1
ATOM 723 N N . THR A 1 86 ? -8.969 32.062 10.828 1 54.38 86 THR A N 1
ATOM 724 C CA . THR A 1 86 ? -9.766 32.219 12.039 1 54.38 86 THR A CA 1
ATOM 725 C C . THR A 1 86 ? -8.961 32.938 13.133 1 54.38 86 THR A C 1
ATOM 727 O O . THR A 1 86 ? -9.477 33.781 13.836 1 54.38 86 THR A O 1
ATOM 730 N N . LYS A 1 87 ? -7.773 32.594 13.211 1 58 87 LYS A N 1
ATOM 731 C CA . LYS A 1 87 ? -6.875 33.219 14.172 1 58 87 LYS A CA 1
ATOM 732 C C . LYS A 1 87 ? -6.688 34.719 13.836 1 58 87 LYS A C 1
ATOM 734 O O . LYS A 1 87 ? -6.652 35.562 14.734 1 58 87 LYS A O 1
ATOM 739 N N . GLU A 1 88 ? -6.523 34.969 12.625 1 53.16 88 GLU A N 1
ATOM 740 C CA . GLU A 1 88 ? -6.387 36.344 12.18 1 53.16 88 GLU A CA 1
ATOM 741 C C . GLU A 1 88 ? -7.652 37.156 12.477 1 53.16 88 GLU A C 1
ATOM 743 O O . GLU A 1 88 ? -7.578 38.312 12.914 1 53.16 88 GLU A O 1
ATOM 748 N N . ILE A 1 89 ? -8.734 36.594 12.242 1 51.31 89 ILE A N 1
ATOM 749 C CA . ILE A 1 89 ? -10.023 37.219 12.5 1 51.31 89 ILE A CA 1
ATOM 750 C C . ILE A 1 89 ? -10.172 37.5 13.992 1 51.31 89 ILE A C 1
ATOM 752 O O . ILE A 1 89 ? -10.602 38.562 14.398 1 51.31 89 ILE A O 1
ATOM 756 N N . GLU A 1 90 ? -9.859 36.5 14.695 1 53.75 90 GLU A N 1
ATOM 757 C CA . GLU A 1 90 ? -9.93 36.625 16.141 1 53.75 90 GLU A CA 1
ATOM 758 C C . GLU A 1 90 ? -8.984 37.719 16.641 1 53.75 90 GLU A C 1
ATOM 760 O O . GLU A 1 90 ? -9.32 38.469 17.547 1 53.75 90 GLU A O 1
ATOM 765 N N . LYS A 1 91 ? -7.859 37.688 16.078 1 56.19 91 LYS A N 1
ATOM 766 C CA . LYS A 1 91 ? -6.883 38.75 16.391 1 56.19 91 LYS A CA 1
ATOM 767 C C . LYS A 1 91 ? -7.418 40.125 16.062 1 56.19 91 LYS A C 1
ATOM 769 O O . LYS A 1 91 ? -7.23 41.062 16.828 1 56.19 91 LYS A O 1
ATOM 774 N N . GLN A 1 92 ? -8.031 40.219 15.016 1 52.03 92 GLN A N 1
ATOM 775 C CA . GLN A 1 92 ? -8.578 41.5 14.586 1 52.03 92 GLN A CA 1
ATOM 776 C C . GLN A 1 92 ? -9.742 41.906 15.477 1 52.03 92 GLN A C 1
ATOM 778 O O . GLN A 1 92 ? -9.906 43.094 15.766 1 52.03 92 GLN A O 1
ATOM 783 N N . ILE A 1 93 ? -10.5 41 15.953 1 53.91 93 ILE A N 1
ATOM 784 C CA . ILE A 1 93 ? -11.641 41.281 16.828 1 53.91 93 ILE A CA 1
ATOM 785 C C . ILE A 1 93 ? -11.141 41.688 18.203 1 53.91 93 ILE A C 1
ATOM 787 O O . ILE A 1 93 ? -11.656 42.656 18.797 1 53.91 93 ILE A O 1
ATOM 791 N N . SER A 1 94 ? -10.211 41 18.625 1 56.84 94 SER A N 1
ATOM 792 C CA . SER A 1 94 ? -9.648 41.25 19.938 1 56.84 94 SER A CA 1
ATOM 793 C C . SER A 1 94 ? -8.961 42.625 19.984 1 56.84 94 SER A C 1
ATOM 795 O O . SER A 1 94 ? -8.961 43.312 21.016 1 56.84 94 SER A O 1
ATOM 797 N N . ASN A 1 95 ? -8.383 43.031 19 1 55.41 95 ASN A N 1
ATOM 798 C CA . ASN A 1 95 ? -7.727 44.344 18.938 1 55.41 95 ASN A CA 1
ATOM 799 C C . ASN A 1 95 ? -8.742 45.469 18.891 1 55.41 95 ASN A C 1
ATOM 801 O O . ASN A 1 95 ? -8.414 46.625 19.219 1 55.41 95 ASN A O 1
ATOM 805 N N . ARG A 1 96 ? -9.977 45.219 18.422 1 51.97 96 ARG A N 1
ATOM 806 C CA . ARG A 1 96 ? -11.008 46.25 18.328 1 51.97 96 ARG A CA 1
ATOM 807 C C . ARG A 1 96 ? -11.719 46.406 19.672 1 51.97 96 ARG A C 1
ATOM 809 O O . ARG A 1 96 ? -12.383 47.438 19.891 1 51.97 96 ARG A O 1
ATOM 816 N N . GLU A 1 97 ? -11.508 45.594 20.688 1 46.94 97 GLU A N 1
ATOM 817 C CA . GLU A 1 97 ? -12.016 45.938 22.016 1 46.94 97 GLU A CA 1
ATOM 818 C C . GLU A 1 97 ? -10.961 46.656 22.844 1 46.94 97 GLU A C 1
ATOM 820 O O . GLU A 1 97 ? -9.766 46.406 22.688 1 46.94 97 GLU A O 1
ATOM 825 N N . MET B 1 1 ? -30.406 7.066 7.906 1 51.53 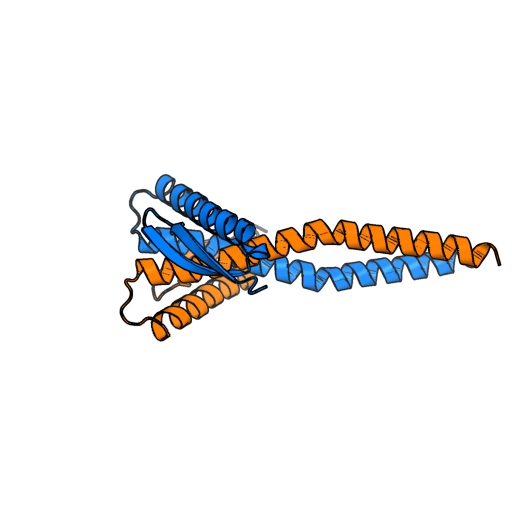1 MET B N 1
ATOM 826 C CA . MET B 1 1 ? -30.188 6.551 6.562 1 51.53 1 MET B CA 1
ATOM 827 C C . MET B 1 1 ? -28.875 5.754 6.496 1 51.53 1 MET B C 1
ATOM 829 O O . MET B 1 1 ? -27.875 6.168 7.066 1 51.53 1 MET B O 1
ATOM 833 N N . ASP B 1 2 ? -28.75 4.379 6.383 1 65.25 2 ASP B N 1
ATOM 834 C CA . ASP B 1 2 ? -27.641 3.428 6.531 1 65.25 2 ASP B CA 1
ATOM 835 C C . ASP B 1 2 ? -26.531 3.721 5.535 1 65.25 2 ASP B C 1
ATOM 837 O O . ASP B 1 2 ? -26.703 3.58 4.324 1 65.25 2 ASP B O 1
ATOM 841 N N . ASP B 1 3 ? -25.625 4.586 5.758 1 89.5 3 ASP B N 1
ATOM 842 C CA . ASP B 1 3 ? -24.609 5.242 4.93 1 89.5 3 ASP B CA 1
ATOM 843 C C . ASP B 1 3 ? -23.594 4.234 4.414 1 89.5 3 ASP B C 1
ATOM 845 O O . ASP B 1 3 ? -22.562 4.621 3.84 1 89.5 3 ASP B O 1
ATOM 849 N N . MET B 1 4 ? -24.156 2.871 4.582 1 91.12 4 MET B N 1
ATOM 850 C CA . MET B 1 4 ? -23.312 1.812 4.055 1 91.12 4 MET B CA 1
ATOM 851 C C . MET B 1 4 ? -23.766 1.382 2.666 1 91.12 4 MET B C 1
ATOM 853 O O . MET B 1 4 ? -24.969 1.389 2.375 1 91.12 4 MET B O 1
ATOM 857 N N . MET B 1 5 ? -22.812 1.029 1.773 1 95 5 MET B N 1
ATOM 858 C CA . MET B 1 5 ? -23.141 0.571 0.426 1 95 5 MET B CA 1
ATOM 859 C C . MET B 1 5 ? -22.234 -0.589 0.015 1 95 5 MET B C 1
ATOM 861 O O . MET B 1 5 ? -21.078 -0.651 0.419 1 95 5 MET B O 1
ATOM 865 N N . LYS B 1 6 ? -22.844 -1.434 -0.771 1 95.44 6 LYS B N 1
ATOM 866 C CA . LYS B 1 6 ? -22.078 -2.521 -1.368 1 95.44 6 LYS B CA 1
ATOM 867 C C . LYS B 1 6 ? -21.516 -2.111 -2.727 1 95.44 6 LYS B C 1
ATOM 869 O O . LYS B 1 6 ? -22.219 -1.538 -3.553 1 95.44 6 LYS B O 1
ATOM 874 N N . ILE B 1 7 ? -20.172 -2.373 -2.906 1 96.38 7 ILE B N 1
ATOM 875 C CA . ILE B 1 7 ? -19.547 -2.078 -4.195 1 96.38 7 ILE B CA 1
ATOM 876 C C . ILE B 1 7 ? -18.703 -3.264 -4.645 1 96.38 7 ILE B C 1
ATOM 878 O O . ILE B 1 7 ? -18.422 -4.172 -3.859 1 96.38 7 ILE B O 1
ATOM 882 N N . HIS B 1 8 ? -18.453 -3.238 -5.977 1 96.94 8 HIS B N 1
ATOM 883 C CA . HIS B 1 8 ? -17.516 -4.18 -6.566 1 96.94 8 HIS B CA 1
ATOM 884 C C . HIS B 1 8 ? -16.281 -3.457 -7.113 1 96.94 8 HIS B C 1
ATOM 886 O O . HIS B 1 8 ? -16.406 -2.617 -8.008 1 96.94 8 HIS B O 1
ATOM 892 N N . LEU B 1 9 ? -15.125 -3.855 -6.539 1 97.81 9 LEU B N 1
ATOM 893 C CA . LEU B 1 9 ? -13.891 -3.242 -7.016 1 97.81 9 LEU B CA 1
ATOM 894 C C . LEU B 1 9 ? -13.172 -4.164 -7.992 1 97.81 9 LEU B C 1
ATOM 896 O O . LEU B 1 9 ? -13.125 -5.379 -7.785 1 97.81 9 LEU B O 1
ATOM 900 N N . LEU B 1 10 ? -12.758 -3.516 -9.078 1 97.31 10 LEU B N 1
ATOM 901 C CA . LEU B 1 10 ? -11.922 -4.25 -10.023 1 97.31 10 LEU B CA 1
ATOM 902 C C . LEU B 1 10 ? -10.438 -4.078 -9.688 1 97.31 10 LEU B C 1
ATOM 904 O O . LEU B 1 10 ? -9.914 -2.965 -9.742 1 97.31 10 LEU B O 1
ATOM 908 N N . ILE B 1 11 ? -9.805 -5.195 -9.281 1 97.69 11 ILE B N 1
ATOM 909 C CA . ILE B 1 11 ? -8.383 -5.184 -8.984 1 97.69 11 ILE B CA 1
ATOM 910 C C . ILE B 1 11 ? -7.695 -6.352 -9.688 1 97.69 11 ILE B C 1
ATOM 912 O O . ILE B 1 11 ? -8.031 -7.512 -9.453 1 97.69 11 ILE B O 1
ATOM 916 N N . ASP B 1 12 ? -6.676 -5.969 -10.516 1 96.69 12 ASP B N 1
ATOM 917 C CA . ASP B 1 12 ? -5.93 -6.973 -11.266 1 96.69 12 ASP B CA 1
ATOM 918 C C . ASP B 1 12 ? -6.875 -7.922 -11.992 1 96.69 12 ASP B C 1
ATOM 920 O O . ASP B 1 12 ? -6.746 -9.141 -11.883 1 96.69 12 ASP B O 1
ATOM 924 N N . ASN B 1 13 ? -7.875 -7.422 -12.672 1 93.94 13 ASN B N 1
ATOM 925 C CA . ASN B 1 13 ? -8.812 -8.109 -13.555 1 93.94 13 ASN B CA 1
ATOM 926 C C . ASN B 1 13 ? -9.758 -9.016 -12.773 1 93.94 13 ASN B C 1
ATOM 928 O O . ASN B 1 13 ? -10.344 -9.945 -13.336 1 93.94 13 ASN B O 1
ATOM 932 N N . GLU B 1 14 ? -9.875 -8.875 -11.477 1 95.19 14 GLU B N 1
ATOM 933 C CA . GLU B 1 14 ? -10.805 -9.602 -10.625 1 95.19 14 GLU B CA 1
ATOM 934 C C . GLU B 1 14 ? -11.719 -8.648 -9.852 1 95.19 14 GLU B C 1
ATOM 936 O O . GLU B 1 14 ? -11.273 -7.586 -9.406 1 95.19 14 GLU B O 1
ATOM 941 N N . ARG B 1 15 ? -12.953 -9.062 -9.742 1 95.62 15 ARG B N 1
ATOM 942 C CA . ARG B 1 15 ? -13.93 -8.234 -9.039 1 95.62 15 ARG B CA 1
ATOM 943 C C . ARG B 1 15 ? -14.039 -8.656 -7.574 1 95.62 15 ARG B C 1
ATOM 945 O O . ARG B 1 15 ? -14.156 -9.844 -7.273 1 95.62 15 ARG B O 1
ATOM 952 N N . TYR B 1 16 ? -13.984 -7.68 -6.656 1 93.38 16 TYR B N 1
ATOM 953 C CA . TYR B 1 16 ? -14.039 -7.906 -5.219 1 93.38 16 TYR B CA 1
ATOM 954 C C . TYR B 1 16 ? -15.219 -7.172 -4.598 1 93.38 16 TYR B C 1
ATOM 956 O O . TYR B 1 16 ? -15.242 -5.941 -4.555 1 93.38 16 TYR B O 1
ATOM 964 N N . PRO B 1 17 ? -16.203 -7.934 -4.152 1 94.5 17 PRO B N 1
ATOM 965 C CA . PRO B 1 17 ? -17.312 -7.277 -3.461 1 94.5 17 PRO B CA 1
ATOM 966 C C . PRO B 1 17 ? -16.953 -6.82 -2.053 1 94.5 17 PRO B C 1
ATOM 968 O O . PRO B 1 17 ? -16.234 -7.531 -1.335 1 94.5 17 PRO B O 1
ATOM 971 N N . MET B 1 18 ? -17.328 -5.539 -1.811 1 94.12 18 MET B N 1
ATOM 972 C CA . MET B 1 18 ? -17.094 -5.062 -0.451 1 94.12 18 MET B CA 1
ATOM 973 C C . MET B 1 18 ? -18.156 -4.059 -0.029 1 94.12 18 MET B C 1
ATOM 975 O O . MET B 1 18 ? -18.75 -3.385 -0.873 1 94.12 18 MET B O 1
ATOM 979 N N . THR B 1 19 ? -18.438 -4.098 1.291 1 95.5 19 THR B N 1
ATOM 980 C CA . THR B 1 19 ? -19.344 -3.123 1.88 1 95.5 19 THR B CA 1
ATOM 981 C C . THR B 1 19 ? -18.562 -1.963 2.496 1 95.5 19 THR B C 1
ATOM 983 O O . THR B 1 19 ? -17.641 -2.176 3.289 1 95.5 19 THR B O 1
ATOM 986 N N . ILE B 1 20 ? -18.922 -0.729 2.094 1 94.5 20 ILE B N 1
ATOM 987 C CA . ILE B 1 20 ? -18.188 0.438 2.576 1 94.5 20 ILE B CA 1
ATOM 988 C C . ILE B 1 20 ? -19.172 1.561 2.906 1 94.5 20 ILE B C 1
ATOM 990 O O . ILE B 1 20 ? -20.359 1.466 2.596 1 94.5 20 ILE B O 1
ATOM 994 N N . ARG B 1 21 ? -18.609 2.619 3.609 1 94.56 21 ARG B N 1
ATOM 995 C CA . ARG B 1 21 ? -19.359 3.869 3.719 1 94.56 21 ARG B CA 1
ATOM 996 C C . ARG B 1 21 ? -19.406 4.598 2.379 1 94.56 21 ARG B C 1
ATOM 998 O O . ARG B 1 21 ? -18.406 4.652 1.659 1 94.56 21 ARG B O 1
ATOM 1005 N N . ARG B 1 22 ? -20.531 5.141 2.111 1 95.06 22 ARG B N 1
ATOM 1006 C CA . ARG B 1 22 ? -20.75 5.828 0.844 1 95.06 22 ARG B CA 1
ATOM 1007 C C . ARG B 1 22 ? -19.734 6.945 0.641 1 95.06 22 ARG B C 1
ATOM 1009 O O . ARG B 1 22 ? -19.281 7.18 -0.48 1 95.06 22 ARG B O 1
ATOM 1016 N N . GLU B 1 23 ? -19.359 7.621 1.7 1 91.75 23 GLU B N 1
ATOM 1017 C CA . GLU B 1 23 ? -18.453 8.773 1.622 1 91.75 23 GLU B CA 1
ATOM 1018 C C . GLU B 1 23 ? -17.047 8.344 1.268 1 91.75 23 GLU B C 1
ATOM 1020 O O . GLU B 1 23 ? -16.234 9.156 0.824 1 91.75 23 GLU B O 1
ATOM 1025 N N . ASP B 1 24 ? -16.797 6.996 1.32 1 94.12 24 ASP B N 1
ATOM 1026 C CA . ASP B 1 24 ? -15.445 6.496 1.079 1 94.12 24 ASP B CA 1
ATOM 1027 C C . ASP B 1 24 ? -15.328 5.891 -0.319 1 94.12 24 ASP B C 1
ATOM 1029 O O . ASP B 1 24 ? -14.25 5.453 -0.72 1 94.12 24 ASP B O 1
ATOM 1033 N N . GLU B 1 25 ? -16.391 5.887 -1.044 1 95.75 25 GLU B N 1
ATOM 1034 C CA . GLU B 1 25 ? -16.422 5.176 -2.318 1 95.75 25 GLU B CA 1
ATOM 1035 C C . GLU B 1 25 ? -15.32 5.656 -3.248 1 95.75 25 GLU B C 1
ATOM 1037 O O . GLU B 1 25 ? -14.594 4.848 -3.826 1 95.75 25 GLU B O 1
ATOM 1042 N N . GLN B 1 26 ? -15.203 6.98 -3.389 1 96 26 GLN B N 1
ATOM 1043 C CA . GLN B 1 26 ? -14.195 7.52 -4.297 1 96 26 GLN B CA 1
ATOM 1044 C C . GLN B 1 26 ? -12.789 7.137 -3.846 1 96 26 GLN B C 1
ATOM 1046 O O . GLN B 1 26 ? -11.93 6.828 -4.672 1 96 26 GLN B O 1
ATOM 1051 N N . LEU B 1 27 ? -12.531 7.105 -2.559 1 95.5 27 LEU B N 1
ATOM 1052 C CA . LEU B 1 27 ? -11.227 6.738 -2.018 1 95.5 27 LEU B CA 1
ATOM 1053 C C . LEU B 1 27 ? -10.891 5.289 -2.352 1 95.5 27 LEU B C 1
ATOM 1055 O O . LEU B 1 27 ? -9.758 4.984 -2.738 1 95.5 27 LEU B O 1
ATOM 1059 N N . TYR B 1 28 ? -11.836 4.375 -2.303 1 97.12 28 TYR B N 1
ATOM 1060 C CA . TYR B 1 28 ? -11.617 2.967 -2.607 1 97.12 28 TYR B CA 1
ATOM 1061 C C . TYR B 1 28 ? -11.367 2.764 -4.098 1 97.12 28 TYR B C 1
ATOM 1063 O O . TYR B 1 28 ? -10.547 1.932 -4.488 1 97.12 28 TYR B O 1
ATOM 1071 N N . ARG B 1 29 ? -12.078 3.463 -4.898 1 98 29 ARG B N 1
ATOM 1072 C CA . ARG B 1 29 ? -11.891 3.357 -6.34 1 98 29 ARG B CA 1
ATOM 1073 C C . ARG B 1 29 ? -10.523 3.881 -6.754 1 98 29 ARG B C 1
ATOM 1075 O O . ARG B 1 29 ? -9.859 3.293 -7.609 1 98 29 ARG B O 1
ATOM 1082 N N . ASP B 1 30 ? -10.141 4.949 -6.129 1 97.62 30 ASP B N 1
ATOM 1083 C CA . ASP B 1 30 ? -8.805 5.488 -6.383 1 97.62 30 ASP B CA 1
ATOM 1084 C C . ASP B 1 30 ? -7.723 4.523 -5.902 1 97.62 30 ASP B C 1
ATOM 1086 O O . ASP B 1 30 ? -6.676 4.391 -6.543 1 97.62 30 ASP B O 1
ATOM 1090 N N . ALA B 1 31 ? -8 3.939 -4.773 1 97.81 31 ALA B N 1
ATOM 1091 C CA . ALA B 1 31 ? -7.074 2.943 -4.242 1 97.81 31 ALA B CA 1
ATOM 1092 C C . ALA B 1 31 ? -6.902 1.777 -5.211 1 97.81 31 ALA B C 1
ATOM 1094 O O . ALA B 1 31 ? -5.777 1.365 -5.504 1 97.81 31 ALA B O 1
ATOM 1095 N N . ALA B 1 32 ? -8 1.254 -5.719 1 98.19 32 ALA B N 1
ATOM 1096 C CA . ALA B 1 32 ? -7.957 0.161 -6.688 1 98.19 32 ALA B CA 1
ATOM 1097 C C . ALA B 1 32 ? -7.176 0.563 -7.934 1 98.19 32 ALA B C 1
ATOM 1099 O O . ALA B 1 32 ? -6.363 -0.212 -8.445 1 98.19 32 ALA B O 1
ATOM 1100 N N . LYS B 1 33 ? -7.457 1.746 -8.367 1 97.94 33 LYS B N 1
ATOM 1101 C CA . LYS B 1 33 ? -6.758 2.268 -9.539 1 97.94 33 LYS B CA 1
ATOM 1102 C C . LYS B 1 33 ? -5.258 2.367 -9.281 1 97.94 33 LYS B C 1
ATOM 1104 O O . LYS B 1 33 ? -4.449 2.045 -10.156 1 97.94 33 LYS B O 1
ATOM 1109 N N . GLN B 1 34 ? -4.867 2.838 -8.148 1 98.12 34 GLN B N 1
ATOM 1110 C CA . GLN B 1 34 ? -3.461 2.961 -7.781 1 98.12 34 GLN B CA 1
ATOM 1111 C C . GLN B 1 34 ? -2.768 1.602 -7.797 1 98.12 34 GLN B C 1
ATOM 1113 O O . GLN B 1 34 ? -1.631 1.484 -8.258 1 98.12 34 GLN B O 1
ATOM 1118 N N . ILE B 1 35 ? -3.416 0.636 -7.258 1 98.75 35 ILE B N 1
ATOM 1119 C CA . ILE B 1 35 ? -2.867 -0.715 -7.258 1 98.75 35 ILE B CA 1
ATOM 1120 C C . ILE B 1 35 ? -2.619 -1.174 -8.695 1 98.75 35 ILE B C 1
ATOM 1122 O O . ILE B 1 35 ? -1.533 -1.657 -9.016 1 98.75 35 ILE B O 1
ATOM 1126 N N . ASP B 1 36 ? -3.621 -0.996 -9.555 1 98.31 36 ASP B N 1
ATOM 1127 C CA . ASP B 1 36 ? -3.504 -1.422 -10.945 1 98.31 36 ASP B CA 1
ATOM 1128 C C . ASP B 1 36 ? -2.348 -0.711 -11.641 1 98.31 36 ASP B C 1
ATOM 1130 O O . ASP B 1 36 ? -1.597 -1.33 -12.398 1 98.31 36 ASP B O 1
ATOM 1134 N N . ASN B 1 37 ? -2.295 0.559 -11.406 1 98.25 37 ASN B N 1
ATOM 1135 C CA . ASN B 1 37 ? -1.209 1.334 -12 1 98.25 37 ASN B CA 1
ATOM 1136 C C . ASN B 1 37 ? 0.155 0.796 -11.578 1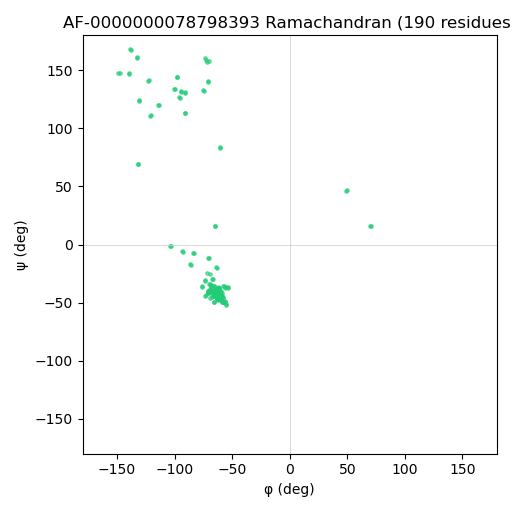 98.25 37 ASN B C 1
ATOM 1138 O O . ASN B 1 37 ? 1.045 0.627 -12.414 1 98.25 37 ASN B O 1
ATOM 1142 N N . LYS B 1 38 ? 0.323 0.512 -10.281 1 97.81 38 LYS B N 1
ATOM 1143 C CA . LYS B 1 38 ? 1.61 0.056 -9.766 1 97.81 38 LYS B CA 1
ATOM 1144 C C . LYS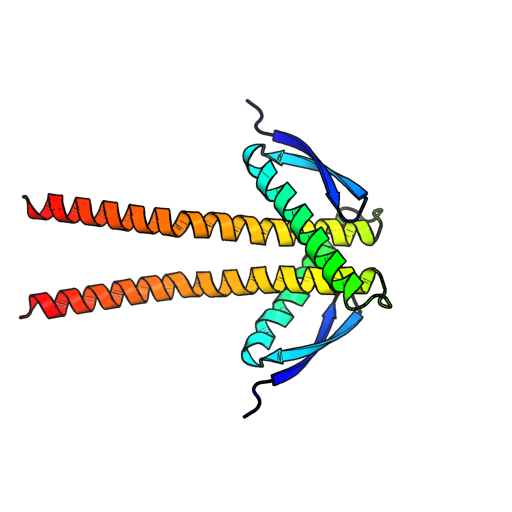 B 1 38 ? 1.917 -1.365 -10.227 1 97.81 38 LYS B C 1
ATOM 1146 O O . LYS B 1 38 ? 3.055 -1.674 -10.586 1 97.81 38 LYS B O 1
ATOM 1151 N N . LEU B 1 39 ? 0.924 -2.219 -10.203 1 98.5 39 LEU B N 1
ATOM 1152 C CA . LEU B 1 39 ? 1.118 -3.57 -10.711 1 98.5 39 LEU B CA 1
ATOM 1153 C C . LEU B 1 39 ? 1.561 -3.543 -12.172 1 98.5 39 LEU B C 1
ATOM 1155 O O . LEU B 1 39 ? 2.52 -4.223 -12.547 1 98.5 39 LEU B O 1
ATOM 1159 N N . ASN B 1 40 ? 0.847 -2.787 -12.992 1 98.19 40 ASN B N 1
ATOM 1160 C CA . ASN B 1 40 ? 1.164 -2.701 -14.414 1 98.19 40 ASN B CA 1
ATOM 1161 C C . ASN B 1 40 ? 2.561 -2.129 -14.648 1 98.19 40 ASN B C 1
ATOM 1163 O O . ASN B 1 40 ? 3.264 -2.547 -15.57 1 98.19 40 ASN B O 1
ATOM 1167 N N . LYS B 1 41 ? 2.926 -1.157 -13.859 1 97.75 41 LYS B N 1
ATOM 1168 C CA . LYS B 1 41 ? 4.27 -0.586 -13.906 1 97.75 41 LYS B CA 1
ATOM 1169 C C . LYS B 1 41 ? 5.332 -1.666 -13.719 1 97.75 41 LYS B C 1
ATOM 1171 O O . LYS B 1 41 ? 6.258 -1.778 -14.531 1 97.75 41 LYS B O 1
ATOM 1176 N N . TYR B 1 42 ? 5.219 -2.449 -12.695 1 97.44 42 TYR B N 1
ATOM 1177 C CA . TYR B 1 42 ? 6.234 -3.447 -12.383 1 97.44 42 TYR B CA 1
ATOM 1178 C C . TYR B 1 42 ? 6.176 -4.613 -13.359 1 97.44 42 TYR B C 1
ATOM 1180 O O . TYR B 1 42 ? 7.203 -5.211 -13.688 1 97.44 42 TYR B O 1
ATOM 1188 N N . ARG B 1 43 ? 4.98 -4.93 -13.883 1 98.06 43 ARG B N 1
ATOM 1189 C CA . ARG B 1 43 ? 4.879 -5.926 -14.938 1 98.06 43 ARG B CA 1
ATOM 1190 C C . ARG B 1 43 ? 5.613 -5.469 -16.203 1 98.06 43 ARG B C 1
ATOM 1192 O O . ARG B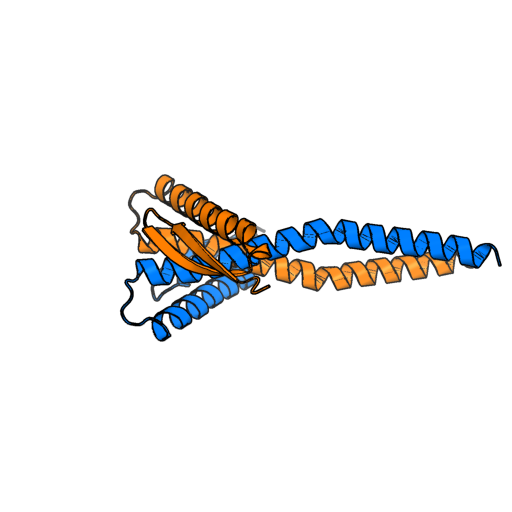 1 43 ? 6.227 -6.281 -16.891 1 98.06 43 ARG B O 1
ATOM 1199 N N . SER B 1 44 ? 5.504 -4.242 -16.469 1 97.81 44 SER B N 1
ATOM 1200 C CA . SER B 1 44 ? 6.164 -3.684 -17.641 1 97.81 44 SER B CA 1
ATOM 1201 C C . SER B 1 44 ? 7.68 -3.672 -17.484 1 97.81 44 SER B C 1
ATOM 1203 O O . SER B 1 44 ? 8.414 -3.941 -18.422 1 97.81 44 SER B O 1
ATOM 1205 N N . TYR B 1 45 ? 8.188 -3.377 -16.266 1 95.06 45 TYR B N 1
ATOM 1206 C CA . TYR B 1 45 ? 9.617 -3.291 -15.984 1 95.06 45 TYR B CA 1
ATOM 1207 C C . TYR B 1 45 ? 10.234 -4.68 -15.875 1 95.06 45 TYR B C 1
ATOM 1209 O O . TYR B 1 45 ? 11.391 -4.883 -16.266 1 95.06 45 TYR B O 1
ATOM 1217 N N . TYR B 1 46 ? 9.453 -5.523 -15.328 1 95.94 46 TYR B N 1
ATOM 1218 C CA . TYR B 1 46 ? 9.953 -6.859 -15.039 1 95.94 46 TYR B CA 1
ATOM 1219 C C . TYR B 1 46 ? 8.984 -7.93 -15.523 1 95.94 46 TYR B C 1
ATOM 1221 O O . TYR B 1 46 ? 8.438 -8.688 -14.727 1 95.94 46 TYR B O 1
ATOM 1229 N N . PRO B 1 47 ? 8.883 -8.047 -16.906 1 96.94 47 PRO B N 1
ATOM 1230 C CA . PRO B 1 47 ? 7.891 -8.969 -17.469 1 96.94 47 PRO B CA 1
ATOM 1231 C C . PRO B 1 47 ? 8.172 -10.43 -17.094 1 96.94 47 PRO B C 1
ATOM 1233 O O . PRO B 1 47 ? 7.254 -11.258 -17.109 1 96.94 47 PRO B O 1
ATOM 1236 N N . ASP B 1 48 ? 9.375 -10.766 -16.703 1 96.94 48 ASP B N 1
ATOM 1237 C CA . ASP B 1 48 ? 9.742 -12.156 -16.453 1 96.94 48 ASP B CA 1
ATOM 1238 C C . ASP B 1 48 ? 9.547 -12.523 -14.984 1 96.94 48 ASP B C 1
ATOM 1240 O O . ASP B 1 48 ? 9.719 -13.688 -14.602 1 96.94 48 ASP B O 1
ATOM 1244 N N . PHE B 1 49 ? 9.227 -11.609 -14.148 1 94.44 49 PHE B N 1
ATOM 1245 C CA . PHE B 1 49 ? 8.992 -11.891 -12.734 1 94.44 49 PHE B CA 1
ATOM 1246 C C . PHE B 1 49 ? 7.699 -12.672 -12.547 1 94.44 49 PHE B C 1
ATOM 1248 O O . PHE B 1 49 ? 6.816 -12.641 -13.406 1 94.44 49 PHE B O 1
ATOM 1255 N N . SER B 1 50 ? 7.645 -13.328 -11.43 1 96.19 50 SER B N 1
ATOM 1256 C CA . SER B 1 50 ? 6.414 -14.016 -11.047 1 96.19 50 SER B CA 1
ATOM 1257 C C . SER B 1 50 ? 5.344 -13.023 -10.602 1 96.19 50 SER B C 1
ATOM 1259 O O . SER B 1 50 ? 5.66 -11.898 -10.195 1 96.19 50 SER B O 1
ATOM 1261 N N . PRO B 1 51 ? 4.055 -13.406 -10.602 1 96.06 51 PRO B N 1
ATOM 1262 C CA . PRO B 1 51 ? 2.982 -12.555 -10.086 1 96.06 51 PRO B CA 1
ATOM 1263 C C . PRO B 1 51 ? 3.213 -12.125 -8.633 1 96.06 51 PRO B C 1
ATOM 1265 O O . PRO B 1 51 ? 2.979 -10.969 -8.281 1 96.06 51 PRO B O 1
ATOM 1268 N N . ALA B 1 52 ? 3.736 -13.062 -7.941 1 95.38 52 ALA B N 1
ATOM 1269 C CA . ALA B 1 52 ? 4.004 -12.758 -6.539 1 95.38 52 ALA B CA 1
ATOM 1270 C C . ALA B 1 52 ? 5.02 -11.625 -6.41 1 95.38 52 ALA B C 1
ATOM 1272 O O . ALA B 1 52 ? 4.879 -10.75 -5.547 1 95.38 52 ALA B O 1
ATOM 1273 N N . ARG B 1 53 ? 6 -11.594 -7.242 1 96.75 53 ARG B N 1
ATOM 1274 C CA . ARG B 1 53 ? 7.023 -10.555 -7.203 1 96.75 53 ARG B CA 1
ATOM 1275 C C . ARG B 1 53 ? 6.449 -9.203 -7.621 1 96.75 53 ARG B C 1
ATOM 1277 O O . ARG B 1 53 ? 6.777 -8.172 -7.031 1 96.75 53 ARG B O 1
ATOM 1284 N N . HIS B 1 54 ? 5.602 -9.266 -8.609 1 98 54 HIS B N 1
ATOM 1285 C CA . HIS B 1 54 ? 4.953 -8.023 -9.016 1 98 54 HIS B CA 1
ATOM 1286 C C . HIS B 1 54 ? 4.133 -7.43 -7.875 1 98 54 HIS B C 1
ATOM 1288 O O . HIS B 1 54 ? 4.191 -6.227 -7.621 1 98 54 HIS B O 1
ATOM 1294 N N . TRP B 1 55 ? 3.342 -8.266 -7.184 1 98.38 55 TRP B N 1
ATOM 1295 C CA . TRP B 1 55 ? 2.537 -7.824 -6.051 1 98.38 55 TRP B CA 1
ATOM 1296 C C . TRP B 1 55 ? 3.42 -7.27 -4.941 1 98.38 55 TRP B C 1
ATOM 1298 O O . TRP B 1 55 ? 3.111 -6.227 -4.355 1 98.38 55 TRP B O 1
ATOM 1308 N N . ALA B 1 56 ? 4.555 -7.984 -4.727 1 98.12 56 ALA B N 1
ATOM 1309 C CA . ALA B 1 56 ? 5.449 -7.574 -3.648 1 98.12 56 ALA B CA 1
ATOM 1310 C C . ALA B 1 56 ? 6.039 -6.191 -3.92 1 98.12 56 ALA B C 1
ATOM 1312 O O . ALA B 1 56 ? 6.098 -5.348 -3.023 1 98.12 56 ALA B O 1
ATOM 1313 N N . MET B 1 57 ? 6.449 -5.9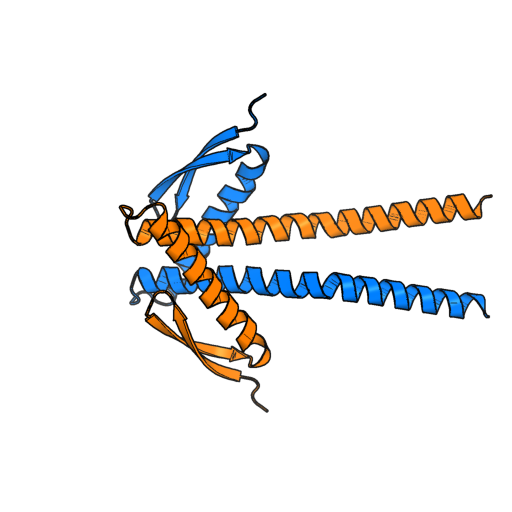8 -5.121 1 97.81 57 MET B N 1
ATOM 1314 C CA . MET B 1 57 ? 7.055 -4.703 -5.492 1 97.81 57 MET B CA 1
ATOM 1315 C C . MET B 1 57 ? 6.031 -3.572 -5.406 1 97.81 57 MET B C 1
ATOM 1317 O O . MET B 1 57 ? 6.332 -2.496 -4.887 1 97.81 57 MET B O 1
ATOM 1321 N N . ALA B 1 58 ? 4.824 -3.805 -5.91 1 98.38 58 ALA B N 1
ATOM 1322 C CA . ALA B 1 58 ? 3.758 -2.812 -5.832 1 98.38 58 ALA B CA 1
ATOM 1323 C C . ALA B 1 58 ? 3.393 -2.514 -4.379 1 98.38 58 ALA B C 1
ATOM 1325 O O . ALA B 1 58 ? 3.25 -1.352 -3.994 1 98.38 58 ALA B O 1
ATOM 1326 N N . ALA B 1 59 ? 3.246 -3.561 -3.607 1 98.75 59 ALA B N 1
ATOM 1327 C CA . ALA B 1 59 ? 2.91 -3.42 -2.193 1 98.75 59 ALA B CA 1
ATOM 1328 C C . ALA B 1 59 ? 4 -2.66 -1.443 1 98.75 59 ALA B C 1
ATOM 1330 O O . ALA B 1 59 ? 3.703 -1.839 -0.572 1 98.75 59 ALA B O 1
ATOM 1331 N N . LEU B 1 60 ? 5.289 -2.932 -1.784 1 98.38 60 LEU B N 1
ATOM 1332 C CA . LEU B 1 60 ? 6.406 -2.25 -1.137 1 98.38 60 LEU B CA 1
ATOM 1333 C C . LEU B 1 60 ? 6.363 -0.751 -1.416 1 98.38 60 LEU B C 1
ATOM 1335 O O . LEU B 1 60 ? 6.594 0.059 -0.516 1 98.38 60 LEU B O 1
ATOM 1339 N N . GLU B 1 61 ? 6.102 -0.437 -2.65 1 97.88 61 GLU B N 1
ATOM 1340 C CA . GLU B 1 61 ? 5.992 0.98 -2.984 1 97.88 61 GLU B CA 1
ATOM 1341 C C . GLU B 1 61 ? 4.863 1.646 -2.201 1 97.88 61 GLU B C 1
ATOM 1343 O O . GLU B 1 61 ? 5.027 2.754 -1.688 1 97.88 61 GLU B O 1
ATOM 1348 N N . LEU B 1 62 ? 3.688 0.993 -2.094 1 98.25 62 LEU B N 1
ATOM 1349 C CA . LEU B 1 62 ? 2.547 1.526 -1.356 1 98.25 62 LEU B CA 1
ATOM 1350 C C . LEU B 1 62 ? 2.879 1.674 0.125 1 98.25 62 LEU B C 1
ATOM 1352 O O . LEU B 1 62 ? 2.588 2.707 0.731 1 98.25 62 LEU B O 1
ATOM 1356 N N . ALA B 1 63 ? 3.461 0.665 0.714 1 98.19 63 ALA B N 1
ATOM 1357 C CA . ALA B 1 63 ? 3.799 0.652 2.135 1 98.19 63 ALA B CA 1
ATOM 1358 C C . ALA B 1 63 ? 4.855 1.705 2.457 1 98.19 63 ALA B C 1
ATOM 1360 O O . ALA B 1 63 ? 4.766 2.391 3.479 1 98.19 63 ALA B O 1
ATOM 1361 N N . PHE B 1 64 ? 5.848 1.835 1.585 1 97.38 64 PHE B N 1
ATOM 1362 C CA . PHE B 1 64 ? 6.891 2.834 1.778 1 97.38 64 PHE B CA 1
ATOM 1363 C C . PHE B 1 64 ? 6.305 4.238 1.775 1 97.38 64 PHE B C 1
ATOM 1365 O O . PHE B 1 64 ? 6.66 5.066 2.619 1 97.38 64 PHE B O 1
ATOM 1372 N N . GLU B 1 65 ? 5.391 4.504 0.857 1 95.75 65 GLU B N 1
ATOM 1373 C CA . GLU B 1 65 ? 4.715 5.797 0.787 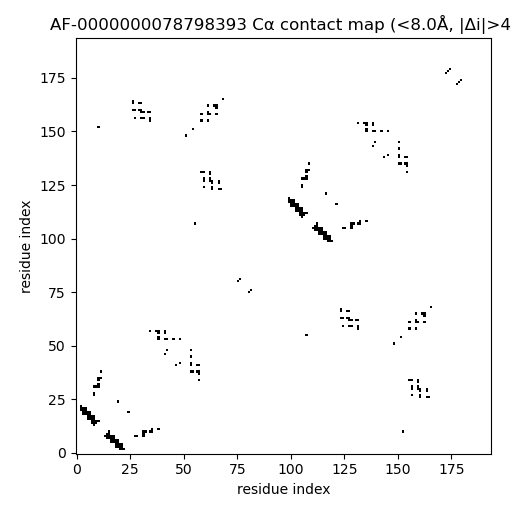1 95.75 65 GLU B CA 1
ATOM 1374 C C . GLU B 1 65 ? 3.939 6.086 2.068 1 95.75 65 GLU B C 1
ATOM 1376 O O . GLU B 1 65 ? 3.982 7.203 2.588 1 95.75 65 GLU B O 1
ATOM 1381 N N . ASN B 1 66 ? 3.225 5.082 2.523 1 94.69 66 ASN B N 1
ATOM 1382 C CA . ASN B 1 66 ? 2.451 5.215 3.754 1 94.69 66 ASN B CA 1
ATOM 1383 C C . ASN B 1 66 ? 3.336 5.59 4.938 1 94.69 66 ASN B C 1
ATOM 1385 O O . ASN B 1 66 ? 3.045 6.543 5.66 1 94.69 66 ASN B O 1
ATOM 1389 N N . ILE B 1 67 ? 4.426 4.871 5.117 1 94.25 67 ILE B N 1
ATOM 1390 C CA . ILE B 1 67 ? 5.285 5.031 6.285 1 94.25 67 ILE B CA 1
ATOM 1391 C C . ILE B 1 67 ? 6.023 6.363 6.203 1 94.25 67 ILE B C 1
ATOM 1393 O O . ILE B 1 67 ? 6.203 7.047 7.215 1 94.25 67 ILE B O 1
ATOM 1397 N N . SER B 1 68 ? 6.477 6.68 4.984 1 92.25 68 SER B N 1
ATOM 1398 C CA . SER B 1 68 ? 7.188 7.938 4.781 1 92.25 68 SER B CA 1
ATOM 1399 C C . SER B 1 68 ? 6.297 9.133 5.109 1 92.25 68 SER B C 1
ATOM 1401 O O . SER B 1 68 ? 6.754 10.109 5.707 1 92.25 68 SER B O 1
ATOM 1403 N N . MET B 1 69 ? 5.012 9.062 4.789 1 89.38 69 MET B N 1
ATOM 1404 C CA . MET B 1 69 ? 4.066 10.141 5.07 1 89.38 69 MET B CA 1
ATOM 1405 C C . MET B 1 69 ? 3.785 10.242 6.566 1 89.38 69 MET B C 1
ATOM 1407 O O . MET B 1 69 ? 3.66 11.344 7.102 1 89.38 69 MET B O 1
ATOM 1411 N N . LYS B 1 70 ? 3.672 9.156 7.191 1 86.88 70 LYS B N 1
ATOM 1412 C CA . LYS B 1 70 ? 3.443 9.148 8.633 1 86.88 70 LYS B CA 1
ATOM 1413 C C . LYS B 1 70 ? 4.633 9.742 9.383 1 86.88 70 LYS B C 1
ATOM 1415 O O . LYS B 1 70 ? 4.461 10.453 10.375 1 86.88 70 LYS B O 1
ATOM 1420 N N . ASP B 1 71 ? 5.781 9.352 8.891 1 82.75 71 ASP B N 1
ATOM 1421 C CA . ASP B 1 71 ? 7.012 9.867 9.492 1 82.75 71 ASP B CA 1
ATOM 1422 C C . ASP B 1 71 ? 7.109 11.383 9.336 1 82.75 71 ASP B C 1
ATOM 1424 O O . ASP B 1 71 ? 7.523 12.078 10.266 1 82.75 71 ASP B O 1
ATOM 1428 N N . ARG B 1 72 ? 6.73 11.945 8.234 1 78.12 72 ARG B N 1
ATOM 1429 C CA . ARG B 1 72 ? 6.746 13.375 7.961 1 78.12 72 ARG B CA 1
ATOM 1430 C C . ARG B 1 72 ? 5.715 14.109 8.812 1 78.12 72 ARG B C 1
ATOM 1432 O O . ARG B 1 72 ? 5.965 15.219 9.281 1 78.12 72 ARG B O 1
ATOM 1439 N N . ASN B 1 73 ? 4.582 13.477 8.938 1 72.69 73 ASN B N 1
ATOM 1440 C CA . ASN B 1 73 ? 3.52 14.078 9.734 1 72.69 73 ASN B CA 1
ATOM 1441 C C . ASN B 1 73 ? 3.873 14.102 11.219 1 72.69 73 ASN B C 1
ATOM 1443 O O . ASN B 1 73 ? 3.402 14.961 11.961 1 72.69 73 ASN B O 1
ATOM 1447 N N . ASN B 1 74 ? 4.543 13.062 11.578 1 65.5 74 ASN B N 1
ATOM 1448 C CA . ASN B 1 74 ? 5.012 13.039 12.961 1 65.5 74 ASN B CA 1
ATOM 1449 C C . ASN B 1 74 ? 6.062 14.117 13.219 1 65.5 74 ASN B C 1
ATOM 1451 O O . ASN B 1 74 ? 6.223 14.57 14.352 1 65.5 74 ASN B O 1
ATOM 1455 N N . THR B 1 75 ? 6.738 14.383 12.195 1 59.03 75 THR B N 1
ATOM 1456 C CA . THR B 1 75 ? 7.742 15.43 12.344 1 59.03 75 THR B CA 1
ATOM 1457 C C . THR B 1 75 ? 7.125 16.812 12.117 1 59.03 75 THR B C 1
ATOM 1459 O O . THR B 1 75 ? 7.66 17.828 12.57 1 59.03 75 THR B O 1
ATOM 1462 N N . ALA B 1 76 ? 5.922 16.812 11.477 1 56.59 76 ALA B N 1
ATOM 1463 C CA . ALA B 1 76 ? 5.215 18.047 11.141 1 56.59 76 ALA B CA 1
ATOM 1464 C C . ALA B 1 76 ? 4.766 18.781 12.398 1 56.59 76 ALA B C 1
ATOM 1466 O O . ALA B 1 76 ? 4.934 20 12.508 1 56.59 76 ALA B O 1
ATOM 1467 N N . PRO B 1 77 ? 4.133 18.016 13.273 1 52.78 77 PRO B N 1
ATOM 1468 C CA . PRO B 1 77 ? 3.814 18.781 14.484 1 52.78 77 PRO B CA 1
ATOM 1469 C C . PRO B 1 77 ? 5.043 19.453 15.094 1 52.78 77 PRO B C 1
ATOM 1471 O O . PRO B 1 77 ? 4.949 20.594 15.586 1 52.78 77 PRO B O 1
ATOM 1474 N N . TYR B 1 78 ? 6.055 18.75 15 1 48.19 78 TYR B N 1
ATOM 1475 C CA . TYR B 1 78 ? 7.285 19.344 15.516 1 48.19 78 TYR B CA 1
ATOM 1476 C C . TYR B 1 78 ? 7.699 20.562 14.695 1 48.19 78 TYR B C 1
ATOM 1478 O O . TYR B 1 78 ? 8.102 21.578 15.25 1 48.19 78 TYR B O 1
ATOM 1486 N N . GLN B 1 79 ? 7.562 20.344 13.422 1 51.16 79 GLN B N 1
ATOM 1487 C CA . GLN B 1 79 ? 7.871 21.516 12.602 1 51.16 79 GLN B CA 1
ATOM 1488 C C . GLN B 1 79 ? 6.836 22.609 12.789 1 51.16 79 GLN B C 1
ATOM 1490 O O . GLN B 1 79 ? 7.18 23.797 12.828 1 51.16 79 GLN B O 1
ATOM 1495 N N . GLU B 1 80 ? 5.664 22.078 12.953 1 52.31 80 GLU B N 1
ATOM 1496 C CA . GLU B 1 80 ? 4.609 23.062 13.211 1 52.31 80 GLU B CA 1
ATOM 1497 C C . GLU B 1 80 ? 4.785 23.703 14.586 1 52.31 80 GLU B C 1
ATOM 1499 O O . GLU B 1 80 ? 4.594 24.906 14.734 1 52.31 80 GLU B O 1
ATOM 1504 N N . LYS B 1 81 ? 5.043 22.875 15.562 1 52.59 81 LYS B N 1
ATOM 1505 C CA . LYS B 1 81 ? 5.332 23.422 16.891 1 52.59 81 LYS B CA 1
ATOM 1506 C C . LYS B 1 81 ? 6.578 24.312 16.859 1 52.59 81 LYS B C 1
ATOM 1508 O O . LYS B 1 81 ? 6.613 25.359 17.484 1 52.59 81 LYS B O 1
ATOM 1513 N N . LEU B 1 82 ? 7.59 23.922 16.125 1 51.38 82 LEU B N 1
ATOM 1514 C CA . LEU B 1 82 ? 8.789 24.734 15.953 1 51.38 82 LEU B CA 1
ATOM 1515 C C . LEU B 1 82 ? 8.469 26.047 15.258 1 51.38 82 LEU B C 1
ATOM 1517 O O . LEU B 1 82 ? 8.977 27.094 15.648 1 51.38 82 LEU B O 1
ATOM 1521 N N . LYS B 1 83 ? 7.633 25.891 14.273 1 54.09 83 LYS B N 1
ATOM 1522 C CA . LYS B 1 83 ? 7.164 27.094 13.594 1 54.09 83 LYS B CA 1
ATOM 1523 C C . LYS B 1 83 ? 6.328 27.969 14.523 1 54.09 83 LYS B C 1
ATOM 1525 O O . LYS B 1 83 ? 6.465 29.188 14.523 1 54.09 83 LYS B O 1
ATOM 1530 N N . GLU B 1 84 ? 5.543 27.312 15.273 1 53.78 84 GLU B N 1
ATOM 1531 C CA . GLU B 1 84 ? 4.758 28.047 16.266 1 53.78 84 GLU B CA 1
ATOM 1532 C C . GLU B 1 84 ? 5.656 28.703 17.312 1 53.78 84 GLU B C 1
ATOM 1534 O O . GLU B 1 84 ? 5.43 29.859 17.703 1 53.78 84 GLU B O 1
ATOM 1539 N N . LEU B 1 85 ? 6.609 27.969 17.797 1 51.34 85 LEU B N 1
ATOM 1540 C CA . LEU B 1 85 ? 7.578 28.469 18.766 1 51.34 85 LEU B CA 1
ATOM 1541 C C . LEU B 1 85 ? 8.391 29.609 18.172 1 51.34 85 LEU B C 1
ATOM 1543 O O . LEU B 1 85 ? 8.617 30.625 18.844 1 51.34 85 LEU B O 1
ATOM 1547 N N . THR B 1 86 ? 8.82 29.359 16.984 1 53.31 86 THR B N 1
ATOM 1548 C CA . THR B 1 86 ? 9.578 30.406 16.312 1 53.31 86 THR B CA 1
ATOM 1549 C C . THR B 1 86 ? 8.727 31.656 16.125 1 53.31 86 THR B C 1
ATOM 1551 O O . THR B 1 86 ? 9.211 32.781 16.328 1 53.31 86 THR B O 1
ATOM 1554 N N . LYS B 1 87 ? 7.547 31.438 15.828 1 57.41 87 LYS B N 1
ATOM 1555 C CA . LYS B 1 87 ? 6.609 32.562 15.688 1 57.41 87 LYS B CA 1
ATOM 1556 C C . LYS B 1 87 ? 6.391 33.25 17.031 1 57.41 87 LYS B C 1
ATOM 1558 O O . LYS B 1 87 ? 6.309 34.469 17.078 1 57.41 87 LYS B O 1
ATOM 1563 N N . GLU B 1 88 ? 6.234 32.5 18 1 52.91 88 GLU B N 1
ATOM 1564 C CA . GLU B 1 88 ? 6.078 33.062 19.344 1 52.91 88 GLU B CA 1
ATOM 1565 C C . GLU B 1 88 ? 7.316 33.875 19.766 1 52.91 88 GLU B C 1
ATOM 1567 O O . GLU B 1 88 ? 7.203 34.938 20.344 1 52.91 88 GLU B O 1
ATOM 1572 N N . ILE B 1 89 ? 8.406 33.375 19.5 1 50.5 89 ILE B N 1
ATOM 1573 C CA . ILE B 1 89 ? 9.672 34.031 19.797 1 50.5 89 ILE B CA 1
ATOM 1574 C C . ILE B 1 89 ? 9.773 35.344 19.031 1 50.5 89 ILE B C 1
ATOM 1576 O O . ILE B 1 89 ? 10.156 36.375 19.594 1 50.5 89 ILE B O 1
ATOM 1580 N N . GLU B 1 90 ? 9.438 35.188 17.812 1 52.91 90 GLU B N 1
ATOM 1581 C CA . GLU B 1 90 ? 9.461 36.375 16.969 1 52.91 90 GLU B CA 1
ATOM 1582 C C . GLU B 1 90 ? 8.477 37.438 17.469 1 52.91 90 GLU B C 1
ATOM 1584 O O . GLU B 1 90 ? 8.766 38.625 17.469 1 52.91 90 GLU B O 1
ATOM 1589 N N . LYS B 1 91 ? 7.371 36.938 17.828 1 55.34 91 LYS B N 1
ATOM 1590 C CA . LYS B 1 91 ? 6.352 37.812 18.391 1 55.34 91 LYS B CA 1
ATOM 1591 C C . LYS B 1 91 ? 6.859 38.5 19.672 1 55.34 91 LYS B C 1
ATOM 1593 O O . LYS B 1 91 ? 6.621 39.688 19.891 1 55.34 91 LYS B O 1
ATOM 1598 N N . GLN B 1 92 ? 7.477 37.781 20.406 1 51.69 92 GLN B N 1
ATOM 1599 C CA . GLN B 1 92 ? 8 38.312 21.656 1 51.69 92 GLN B CA 1
ATOM 1600 C C . GLN B 1 92 ? 9.125 39.312 21.406 1 51.69 92 GLN B C 1
ATOM 1602 O O . GLN B 1 92 ? 9.242 40.312 22.125 1 51.69 92 GLN B O 1
ATOM 1607 N N . ILE B 1 93 ? 9.898 39.125 20.422 1 52.97 93 ILE B N 1
ATOM 1608 C CA . ILE B 1 93 ? 11 40 20.078 1 52.97 93 ILE B CA 1
ATOM 1609 C C . ILE B 1 93 ? 10.445 41.281 19.484 1 52.97 93 ILE B C 1
ATOM 1611 O O . ILE B 1 93 ? 10.914 42.375 19.812 1 52.97 93 ILE B O 1
ATOM 1615 N N . SER B 1 94 ? 9.508 41.094 18.641 1 56 94 SER B N 1
ATOM 1616 C CA . SER B 1 94 ? 8.906 42.25 17.984 1 56 94 SER B CA 1
ATOM 1617 C C . SER B 1 94 ? 8.172 43.125 18.984 1 56 94 SER B C 1
ATOM 1619 O O . SER B 1 94 ? 8.117 44.344 18.828 1 56 94 SER B O 1
ATOM 1621 N N . ASN B 1 95 ? 7.59 42.594 19.906 1 55.03 95 ASN B N 1
ATOM 1622 C CA . ASN B 1 95 ? 6.891 43.375 20.922 1 55.03 95 ASN B CA 1
ATOM 1623 C C . ASN B 1 95 ? 7.871 44.156 21.812 1 55.03 95 ASN B C 1
ATOM 1625 O O . ASN B 1 95 ? 7.5 45.125 22.438 1 55.03 95 ASN B O 1
ATOM 1629 N N . ARG B 1 96 ? 9.117 43.688 21.938 1 51.66 96 ARG B N 1
ATOM 1630 C CA . ARG B 1 96 ? 10.102 44.344 22.797 1 51.66 96 ARG B CA 1
ATOM 1631 C C . ARG B 1 96 ? 10.766 45.5 22.062 1 51.66 96 ARG B C 1
ATOM 1633 O O . ARG B 1 96 ? 11.391 46.375 22.688 1 51.66 96 ARG B O 1
ATOM 1640 N N . GLU B 1 97 ? 10.562 45.719 20.797 1 46.19 97 GLU B N 1
ATOM 1641 C CA . GLU B 1 97 ? 11.023 46.969 20.188 1 46.19 97 GLU B CA 1
ATOM 1642 C C . GLU B 1 97 ? 9.914 48.031 20.188 1 46.19 97 GLU B C 1
ATOM 1644 O O . GLU B 1 97 ? 8.734 47.688 20.109 1 46.19 97 GLU B O 1
#

Organism: NCBI:txid997891

Secondary structure (DSSP, 8-state):
---EEEEEEEETTEEEEEEEEGGGHHHHHHHHHHHHHHHHHHHHH-TTS-HHHHHHHHHHHHHHHHHHHHHHHHHHHHHHHHHHHHHHHHHHHHHH-/---EEEEEEEETTEEEEEEEEGGGHHHHHHHHHHHHHHHHHHHHH-TTS-HHHHHHHHHHHHHHHHHHHHHHHHHHHHHHHHHHHHHHHHHHHHHH-

pLDDT: mean 84.32, std 18.73, range [46.19, 98.75]

InterPro domains:
  IPR007838 Cell division protein ZapA-like [PF05164] (7-89)
  IPR036192 Cell division protein ZapA-like superfamily [SSF102829] (7-93)

Nearest PDB structures (foldseek):
  1t3u-assembly1_D  TM=6.306E-01  e=5.810E-04  Pseudomonas aeruginosa PAO1
  4p1m-assembly1_A-2  TM=6.936E-01  e=1.061E-02  Escherichia coli
  8ipb-assembly1_ka  TM=5.000E-01  e=3.542E+00  Triticum aestivum
  4v8m-assembly1_A2  TM=4.945E-01  e=4.030E+00  Trypanosoma brucei brucei TREU927
  5juo-assembly1_CB  TM=5.174E-01  e=8.744E+00  Saccharomyces cerevisiae